Protein AF-H3A396-F1 (afdb_monomer_lite)

Foldseek 3Di:
DDDDDDDDDDDDDDDDDDDPDDDPDPPPPDPDPDPPPDDDPVPADPVRVVVVVVVVVVVVVVVVVVCVVVVHDDDDDPDCCVVVVVVPPDDPPPPDDDDDDDDDDDDDDDDDDDDDDDDDDDDPPCPVPPPVVVVCVVVVVVVVVVVVLVPDDPVVNVVVVVVVVVVVVVVVVVVVVVVVVVVVVVVVVCVVVVVVVVVVVVVVVVVVVVVVVVVVVVD

Organism: Latimeria chalumnae (NCBI:txid7897)

pLDDT: mean 73.11, std 22.2, range [30.91, 98.56]

Radius of gyration: 39.76 Å; chains: 1; bounding box: 54×118×100 Å

Structure (mmCIF, N/CA/C/O backbone):
data_AF-H3A396-F1
#
_entry.id   AF-H3A396-F1
#
loop_
_atom_site.group_PDB
_atom_site.id
_atom_site.type_symbol
_atom_site.label_atom_id
_atom_site.label_alt_id
_atom_site.label_comp_id
_atom_site.label_asym_id
_atom_site.label_entity_id
_atom_site.label_seq_id
_atom_site.pdbx_PDB_ins_code
_atom_site.Cartn_x
_atom_site.Cartn_y
_atom_site.Cartn_z
_atom_site.occupancy
_atom_site.B_iso_or_equiv
_atom_site.auth_seq_id
_atom_site.auth_comp_id
_atom_site.auth_asym_id
_atom_site.auth_atom_id
_atom_site.pdbx_PDB_model_num
ATOM 1 N N . LEU A 1 1 ? 3.524 -20.051 -73.385 1.00 44.06 1 LEU A N 1
ATOM 2 C CA . LEU A 1 1 ? 4.976 -19.912 -73.642 1.00 44.06 1 LEU A CA 1
ATOM 3 C C . LEU A 1 1 ? 5.693 -20.049 -72.307 1.00 44.06 1 LEU A C 1
ATOM 5 O O . LEU A 1 1 ? 5.839 -19.076 -71.583 1.00 44.06 1 LEU A O 1
ATOM 9 N N . GLY A 1 2 ? 5.986 -21.297 -71.936 1.00 40.22 2 GLY A N 1
ATOM 10 C CA . GLY A 1 2 ? 6.623 -21.646 -70.669 1.00 40.22 2 GLY A CA 1
ATOM 11 C C . GLY A 1 2 ? 8.110 -21.315 -70.697 1.00 40.22 2 GLY A C 1
ATOM 12 O O . GLY A 1 2 ? 8.815 -21.707 -71.629 1.00 40.22 2 GLY A O 1
ATOM 13 N N . GLN A 1 3 ? 8.573 -20.593 -69.682 1.00 48.47 3 GLN A N 1
ATOM 14 C CA . GLN A 1 3 ? 9.994 -20.415 -69.419 1.00 48.47 3 GLN A CA 1
ATOM 15 C C . GLN A 1 3 ? 10.429 -21.455 -68.392 1.00 48.47 3 GLN A C 1
ATOM 17 O O . GLN A 1 3 ? 9.779 -21.680 -67.375 1.00 48.47 3 GLN A O 1
ATOM 22 N N . ARG A 1 4 ? 11.483 -22.165 -68.781 1.00 42.12 4 ARG A N 1
ATOM 23 C CA . ARG A 1 4 ? 11.976 -23.403 -68.197 1.00 42.12 4 ARG A CA 1
ATOM 24 C C . ARG A 1 4 ? 12.857 -23.063 -67.004 1.00 42.12 4 ARG A C 1
ATOM 26 O O . ARG A 1 4 ? 13.766 -22.246 -67.126 1.00 42.12 4 ARG A O 1
ATOM 33 N N . CYS A 1 5 ? 12.605 -23.727 -65.884 1.00 40.22 5 CYS A N 1
ATOM 34 C CA . CYS A 1 5 ? 13.530 -23.801 -64.765 1.00 40.22 5 CYS A CA 1
ATOM 35 C C . CYS A 1 5 ? 14.781 -24.569 -65.214 1.00 40.22 5 CYS A C 1
ATOM 37 O O . CYS A 1 5 ? 14.678 -25.715 -65.649 1.00 40.22 5 CYS A O 1
ATOM 39 N N . LEU A 1 6 ? 15.951 -23.940 -65.123 1.00 46.16 6 LEU A N 1
ATOM 40 C CA . LEU A 1 6 ? 17.240 -24.609 -65.277 1.00 46.16 6 LEU A CA 1
ATOM 41 C C . LEU A 1 6 ? 17.675 -25.136 -63.905 1.00 46.16 6 LEU A C 1
ATOM 43 O O . LEU A 1 6 ? 17.961 -24.359 -62.997 1.00 46.16 6 LEU A O 1
ATOM 47 N N . GLN A 1 7 ? 17.691 -26.460 -63.766 1.00 44.78 7 GLN A N 1
ATOM 48 C CA . GLN A 1 7 ? 18.419 -27.168 -62.712 1.00 44.78 7 GLN A CA 1
ATOM 49 C C . GLN A 1 7 ? 19.910 -27.240 -63.065 1.00 44.78 7 GLN A C 1
ATOM 51 O O . GLN A 1 7 ? 20.251 -27.302 -64.249 1.00 44.78 7 GLN A O 1
ATOM 56 N N . PRO A 1 8 ? 20.784 -27.351 -62.054 1.00 45.00 8 PRO A N 1
ATOM 57 C CA . PRO A 1 8 ? 21.979 -28.177 -62.200 1.00 45.00 8 PRO A CA 1
ATOM 58 C C . PRO A 1 8 ? 21.978 -29.370 -61.232 1.00 45.00 8 PRO A C 1
ATOM 60 O O . PRO A 1 8 ? 21.961 -29.211 -60.014 1.00 45.00 8 PRO A O 1
ATOM 63 N N . SER A 1 9 ? 21.974 -30.541 -61.868 1.00 36.97 9 SER A N 1
ATOM 64 C CA . SER A 1 9 ? 22.600 -31.832 -61.555 1.00 36.97 9 SER A CA 1
ATOM 65 C C . SER A 1 9 ? 23.182 -32.118 -60.167 1.00 36.97 9 SER A C 1
ATOM 67 O O . SER A 1 9 ? 24.093 -31.452 -59.677 1.00 36.97 9 SER A O 1
ATOM 69 N N . GLU A 1 10 ? 22.727 -33.266 -59.674 1.00 35.53 10 GLU A N 1
ATOM 70 C CA . GLU A 1 10 ? 23.264 -34.125 -58.628 1.00 35.53 10 GLU A CA 1
ATOM 71 C C . GLU A 1 10 ? 24.724 -34.535 -58.885 1.00 35.53 10 GLU A C 1
ATOM 73 O O . GLU A 1 10 ? 25.111 -34.874 -60.003 1.00 35.53 10 GLU A O 1
ATOM 78 N N . SER A 1 11 ? 25.508 -34.614 -57.812 1.00 36.12 11 SER A N 1
ATOM 79 C CA . SER A 1 11 ? 26.607 -35.572 -57.709 1.00 36.12 11 SER A CA 1
ATOM 80 C C . SER A 1 11 ? 26.581 -36.181 -56.307 1.00 36.12 11 SER A C 1
ATOM 82 O O . SER A 1 11 ? 27.025 -35.554 -55.342 1.00 36.12 11 SER A O 1
ATOM 84 N N . LEU A 1 12 ? 26.022 -37.390 -56.213 1.00 33.94 12 LEU A N 1
ATOM 85 C CA . LEU A 1 12 ? 26.291 -38.336 -55.135 1.00 33.94 12 LEU A CA 1
ATOM 86 C C . LEU A 1 12 ? 27.781 -38.703 -55.159 1.00 33.94 12 LEU A C 1
ATOM 88 O O . LEU A 1 12 ? 28.319 -39.074 -56.201 1.00 33.94 12 LEU A O 1
ATOM 92 N N . SER A 1 13 ? 28.422 -38.652 -53.997 1.00 34.22 13 SER A N 1
ATOM 93 C CA . SER A 1 13 ? 29.631 -39.418 -53.714 1.00 34.22 13 SER A CA 1
ATOM 94 C C . SER A 1 13 ? 29.470 -39.980 -52.313 1.00 34.22 13 SER A C 1
ATOM 96 O O . SER A 1 13 ? 29.636 -39.262 -51.326 1.00 34.22 13 SER A O 1
ATOM 98 N N . ASP A 1 14 ? 29.122 -41.260 -52.257 1.00 34.34 14 ASP A N 1
ATOM 99 C CA . ASP A 1 14 ? 29.125 -42.065 -51.048 1.00 34.34 14 ASP A CA 1
ATOM 100 C C . ASP A 1 14 ? 30.560 -42.222 -50.537 1.00 34.34 14 ASP A C 1
ATOM 102 O O . ASP A 1 14 ? 31.491 -42.538 -51.280 1.00 34.34 14 ASP A O 1
ATOM 106 N N . GLY A 1 15 ? 30.732 -41.963 -49.249 1.00 32.53 15 GLY A N 1
ATOM 107 C CA . GLY A 1 15 ? 31.979 -42.124 -48.524 1.00 32.53 15 GLY A CA 1
ATOM 108 C C . GLY A 1 15 ? 31.642 -42.431 -47.079 1.00 32.53 15 GLY A C 1
ATOM 109 O O . GLY A 1 15 ? 31.638 -41.538 -46.233 1.00 32.53 15 GLY A O 1
ATOM 110 N N . GLU A 1 16 ? 31.298 -43.692 -46.824 1.00 34.16 16 GLU A N 1
ATOM 111 C CA . GLU A 1 16 ? 31.168 -44.249 -45.484 1.00 34.16 16 GLU A CA 1
ATOM 112 C C . GLU A 1 16 ? 32.500 -44.095 -44.742 1.00 34.16 16 GLU A C 1
ATOM 114 O O . GLU A 1 16 ? 33.516 -44.703 -45.077 1.00 34.16 16 GLU A O 1
ATOM 119 N N . GLY A 1 17 ? 32.490 -43.237 -43.729 1.00 30.91 17 GLY A N 1
ATOM 120 C CA . GLY A 1 17 ? 33.577 -43.051 -42.785 1.00 30.91 17 GLY A CA 1
ATOM 121 C C . GLY A 1 17 ? 32.974 -42.895 -41.401 1.00 30.91 17 GLY A C 1
ATOM 122 O O . GLY A 1 17 ? 32.534 -41.810 -41.025 1.00 30.91 17 GLY A O 1
ATOM 123 N N . SER A 1 18 ? 32.923 -44.003 -40.668 1.00 40.50 18 SER A N 1
ATOM 124 C CA . SER A 1 18 ? 32.544 -44.084 -39.261 1.00 40.50 18 SER A CA 1
ATOM 125 C C . SER A 1 18 ? 33.324 -43.057 -38.435 1.00 40.50 18 SER A C 1
ATOM 127 O O . SER A 1 18 ? 34.517 -43.223 -38.196 1.00 40.50 18 SER A O 1
ATOM 129 N N . ALA A 1 19 ? 32.653 -41.993 -37.996 1.00 40.06 19 ALA A N 1
ATOM 130 C CA . ALA A 1 19 ? 33.206 -41.024 -37.060 1.00 40.06 19 ALA A CA 1
ATOM 131 C C . ALA A 1 19 ? 32.483 -41.161 -35.721 1.00 40.06 19 ALA A C 1
ATOM 133 O O . ALA A 1 19 ? 31.351 -40.709 -35.535 1.00 40.06 19 ALA A O 1
ATOM 134 N N . GLU A 1 20 ? 33.177 -41.817 -34.798 1.00 41.31 20 GLU A N 1
ATOM 135 C CA . GLU A 1 20 ? 32.880 -41.873 -33.375 1.00 41.31 20 GLU A CA 1
ATOM 136 C C . GLU A 1 20 ? 32.566 -40.493 -32.779 1.00 41.31 20 GLU A C 1
ATOM 138 O O . GLU A 1 20 ? 32.993 -39.438 -33.251 1.00 41.31 20 GLU A O 1
ATOM 143 N N . ILE A 1 21 ? 31.804 -40.536 -31.693 1.00 51.78 21 ILE A N 1
ATOM 144 C CA . ILE A 1 21 ? 31.235 -39.436 -30.916 1.00 51.78 21 ILE A CA 1
ATOM 145 C C . ILE A 1 21 ? 32.255 -38.315 -30.658 1.00 51.78 21 ILE A C 1
ATOM 147 O O . ILE A 1 21 ? 33.121 -38.420 -29.793 1.00 51.78 21 ILE A O 1
ATOM 151 N N . HIS A 1 22 ? 32.087 -37.180 -31.338 1.00 49.06 22 HIS A N 1
ATOM 152 C CA . HIS A 1 22 ? 32.751 -35.931 -30.970 1.00 49.06 22 HIS A CA 1
ATOM 153 C C . HIS A 1 22 ? 31.746 -35.046 -30.237 1.00 49.06 22 HIS A C 1
ATOM 155 O O . HIS A 1 22 ? 30.893 -34.400 -30.847 1.00 49.06 22 HIS A O 1
ATOM 161 N N . GLY A 1 23 ? 31.843 -35.031 -28.904 1.00 48.19 23 GLY A N 1
ATOM 162 C CA . GLY A 1 23 ? 31.065 -34.150 -28.039 1.00 48.19 23 GLY A CA 1
ATOM 163 C C . GLY A 1 23 ? 31.081 -32.716 -28.567 1.00 48.19 23 GLY A C 1
ATOM 164 O O . GLY A 1 23 ? 32.145 -32.124 -28.768 1.00 48.19 23 GLY A O 1
ATOM 165 N N . GLY A 1 24 ? 29.890 -32.171 -28.825 1.00 58.41 24 GLY A N 1
ATOM 166 C CA . GLY A 1 24 ? 29.723 -30.840 -29.393 1.00 58.41 24 GLY A CA 1
ATOM 167 C C . GLY A 1 24 ? 30.524 -29.815 -28.598 1.00 58.41 24 GLY A C 1
ATOM 168 O O . GLY A 1 24 ? 30.264 -29.579 -27.415 1.00 58.41 24 GLY A O 1
ATOM 169 N N . LYS A 1 25 ? 31.521 -29.205 -29.247 1.00 67.81 25 LYS A N 1
ATOM 170 C CA . LYS A 1 25 ? 32.292 -28.100 -28.679 1.00 67.81 25 LYS A CA 1
ATOM 171 C C . LYS A 1 25 ? 31.298 -27.004 -28.315 1.00 67.81 25 LYS A C 1
ATOM 173 O O . LYS A 1 25 ? 30.790 -26.310 -29.194 1.00 67.81 25 LYS A O 1
ATOM 178 N N . LYS A 1 26 ? 31.004 -26.845 -27.020 1.00 67.56 26 LYS A N 1
ATOM 179 C CA . LYS A 1 26 ? 30.215 -25.715 -26.521 1.00 67.56 26 LYS A CA 1
ATOM 180 C C . LYS A 1 26 ? 30.886 -24.454 -27.056 1.00 67.56 26 LYS A C 1
ATOM 182 O O . LYS A 1 26 ? 32.031 -24.172 -26.698 1.00 67.56 26 LYS A O 1
ATOM 187 N N . HIS A 1 27 ? 30.211 -23.722 -27.943 1.00 74.88 27 HIS A N 1
ATOM 188 C CA . HIS A 1 27 ? 30.708 -22.442 -28.431 1.00 74.88 27 HIS A CA 1
ATOM 189 C C . HIS A 1 27 ? 30.917 -21.529 -27.222 1.00 74.88 27 HIS A C 1
ATOM 191 O O . HIS A 1 27 ? 29.972 -20.956 -26.678 1.00 74.88 27 HIS A O 1
ATOM 197 N N . ARG A 1 28 ? 32.170 -21.396 -26.774 1.00 73.44 28 ARG A N 1
ATOM 198 C CA . ARG A 1 28 ? 32.528 -20.442 -25.731 1.00 73.44 28 ARG A CA 1
ATOM 199 C C . ARG A 1 28 ? 32.341 -19.060 -26.338 1.00 73.44 28 ARG A C 1
ATOM 201 O O . ARG A 1 28 ? 33.173 -18.615 -27.131 1.00 73.44 28 ARG A O 1
ATOM 208 N N . ARG A 1 29 ? 31.215 -18.410 -26.020 1.00 73.44 29 ARG A N 1
ATOM 209 C CA . ARG A 1 29 ? 30.930 -17.036 -26.449 1.00 73.44 29 ARG A CA 1
ATOM 210 C C . ARG A 1 29 ? 32.148 -16.194 -26.084 1.00 73.44 29 ARG A C 1
ATOM 212 O O . ARG A 1 29 ? 32.499 -16.081 -24.910 1.00 73.44 29 ARG A O 1
ATOM 219 N N . ARG A 1 30 ? 32.839 -15.664 -27.096 1.00 75.38 30 ARG A N 1
ATOM 220 C CA . ARG A 1 30 ? 33.960 -14.753 -26.864 1.00 75.38 30 ARG A CA 1
ATOM 221 C C . ARG A 1 30 ? 33.425 -13.565 -26.057 1.00 75.38 30 ARG A C 1
ATOM 223 O O . ARG A 1 30 ? 32.333 -13.087 -26.378 1.00 75.38 30 ARG A O 1
ATOM 230 N N . PRO A 1 31 ? 34.145 -13.083 -25.030 1.00 66.94 31 PRO A N 1
ATOM 231 C CA . PRO A 1 31 ? 33.772 -11.845 -24.367 1.00 66.94 31 PRO A CA 1
ATOM 232 C C . PRO A 1 31 ? 33.631 -10.758 -25.436 1.00 66.94 31 PRO A C 1
ATOM 234 O O . PRO A 1 31 ? 34.577 -10.509 -26.186 1.00 66.94 31 PRO A O 1
ATOM 237 N N . SER A 1 32 ? 32.440 -10.165 -25.558 1.00 70.44 32 SER A N 1
ATOM 238 C CA . SER A 1 32 ? 32.244 -9.020 -26.449 1.00 70.44 32 SER A CA 1
ATOM 239 C C . SER A 1 32 ? 33.249 -7.946 -26.047 1.00 70.44 32 SER A C 1
ATOM 241 O O . SER A 1 32 ? 33.234 -7.494 -24.900 1.00 70.44 32 SER A O 1
ATOM 243 N N . LYS A 1 33 ? 34.127 -7.557 -26.979 1.00 69.56 33 LYS A N 1
ATOM 244 C CA . LYS A 1 33 ? 35.136 -6.513 -26.747 1.00 69.56 33 LYS A CA 1
ATOM 245 C C . LYS A 1 33 ? 34.495 -5.142 -26.484 1.00 69.56 33 LYS A C 1
ATOM 247 O O . LYS A 1 33 ? 35.121 -4.301 -25.860 1.00 69.56 33 LYS A O 1
ATOM 252 N N . ASN A 1 34 ? 33.223 -4.965 -26.855 1.00 63.81 34 ASN A N 1
ATOM 253 C CA . ASN A 1 34 ? 32.447 -3.750 -26.623 1.00 63.81 34 ASN A CA 1
ATOM 254 C C . ASN A 1 34 ? 31.265 -4.037 -25.693 1.00 63.81 34 ASN A C 1
ATOM 256 O O . ASN A 1 34 ? 30.108 -4.124 -26.115 1.00 63.81 34 ASN A O 1
ATOM 260 N N . LYS A 1 35 ? 31.547 -4.182 -24.395 1.00 68.19 35 LYS A N 1
ATOM 261 C CA . LYS A 1 35 ? 30.506 -4.066 -23.370 1.00 68.19 35 LYS A CA 1
ATOM 262 C C . LYS A 1 35 ? 30.201 -2.583 -23.203 1.00 68.19 35 LYS A C 1
ATOM 264 O O . LYS A 1 35 ? 30.936 -1.865 -22.532 1.00 68.19 35 LYS A O 1
ATOM 269 N N . ARG A 1 36 ? 29.133 -2.112 -23.850 1.00 72.19 36 ARG A N 1
ATOM 270 C CA . ARG A 1 36 ? 28.627 -0.755 -23.624 1.00 72.19 36 ARG A CA 1
ATOM 271 C C . ARG A 1 36 ? 28.290 -0.650 -22.136 1.00 72.19 36 ARG A C 1
ATOM 273 O O . ARG A 1 36 ? 27.423 -1.390 -21.673 1.00 72.19 36 ARG A O 1
ATOM 280 N N . ARG A 1 37 ? 29.013 0.193 -21.390 1.00 75.00 37 ARG A N 1
ATOM 281 C CA . ARG A 1 37 ? 28.753 0.403 -19.960 1.00 75.00 37 ARG A CA 1
ATOM 282 C C . ARG A 1 37 ? 27.298 0.833 -19.825 1.00 75.00 37 ARG A C 1
ATOM 284 O O . ARG A 1 37 ? 26.849 1.749 -20.518 1.00 75.00 37 ARG A O 1
ATOM 291 N N . TRP A 1 38 ? 26.538 0.091 -19.033 1.00 82.12 38 TRP A N 1
ATOM 292 C CA . TRP A 1 38 ? 25.169 0.468 -18.739 1.00 82.12 38 TRP A CA 1
ATOM 293 C C . TRP A 1 38 ? 25.241 1.704 -17.842 1.00 82.12 38 TRP A C 1
ATOM 295 O O . TRP A 1 38 ? 25.697 1.603 -16.710 1.00 82.12 38 TRP A O 1
ATOM 305 N N . ARG A 1 39 ? 24.898 2.869 -18.401 1.00 87.06 39 ARG A N 1
ATOM 306 C CA . ARG A 1 39 ? 24.723 4.104 -17.635 1.00 87.06 39 ARG A CA 1
ATOM 307 C C . ARG A 1 39 ? 23.344 4.052 -16.969 1.00 87.06 39 ARG A C 1
ATOM 309 O O . ARG A 1 39 ? 22.372 3.816 -17.699 1.00 87.06 39 ARG A O 1
ATOM 316 N N . PRO A 1 40 ? 23.251 4.206 -15.640 1.00 90.62 40 PRO A N 1
ATOM 317 C CA . PRO A 1 40 ? 21.975 4.264 -14.936 1.00 90.62 40 PRO A CA 1
ATOM 318 C C . PRO A 1 40 ? 21.096 5.406 -15.461 1.00 90.62 40 PRO A C 1
ATOM 320 O O . PRO A 1 40 ? 21.605 6.451 -15.857 1.00 90.62 40 PRO A O 1
ATOM 323 N N . TYR A 1 41 ? 19.770 5.238 -15.424 1.00 85.12 41 TYR A N 1
ATOM 324 C CA . TYR A 1 41 ? 18.834 6.270 -15.891 1.00 85.12 41 TYR A CA 1
ATOM 325 C C . TYR A 1 41 ? 18.991 7.596 -15.124 1.00 85.12 41 TYR A C 1
ATOM 327 O O . TYR A 1 41 ? 18.805 8.647 -15.717 1.00 85.12 41 TYR A O 1
ATOM 335 N N . LYS A 1 42 ? 19.370 7.589 -13.840 1.00 87.56 42 LYS A N 1
ATOM 336 C CA . LYS A 1 42 ? 19.499 8.817 -13.029 1.00 87.56 42 LYS A CA 1
ATOM 337 C C . LYS A 1 42 ? 20.556 9.799 -13.558 1.00 87.56 42 LYS A C 1
ATOM 339 O O . LYS A 1 42 ? 20.357 10.998 -13.454 1.00 87.56 42 LYS A O 1
ATOM 344 N N . GLU A 1 43 ? 21.626 9.289 -14.163 1.00 90.06 43 GLU A N 1
ATOM 345 C CA . GLU A 1 43 ? 22.745 10.085 -14.700 1.00 90.06 43 GLU A CA 1
ATOM 346 C C . GLU A 1 43 ? 22.509 10.569 -16.138 1.00 90.06 43 GLU A C 1
ATOM 348 O O . GLU A 1 43 ? 23.339 11.278 -16.700 1.00 90.06 43 GLU A O 1
ATOM 353 N N . LEU A 1 44 ? 21.420 10.122 -16.765 1.00 88.25 44 LEU A N 1
ATOM 354 C CA . LEU A 1 44 ? 21.129 10.366 -18.169 1.00 88.25 44 LEU A CA 1
ATOM 355 C C . LEU A 1 44 ? 20.226 11.600 -18.302 1.00 88.25 44 LEU A C 1
ATOM 357 O O . LEU A 1 44 ? 19.247 11.734 -17.553 1.00 88.25 44 LEU A O 1
ATOM 361 N N . THR A 1 45 ? 20.514 12.480 -19.262 1.00 92.06 45 THR A N 1
ATOM 362 C CA . THR A 1 45 ? 19.637 13.633 -19.516 1.00 92.06 45 THR A CA 1
ATOM 363 C C . THR A 1 45 ? 18.281 13.161 -20.041 1.00 92.06 45 THR A C 1
ATOM 365 O O . THR A 1 45 ? 18.130 12.033 -20.520 1.00 92.06 45 THR A O 1
ATOM 368 N N . TRP A 1 46 ? 17.253 14.003 -19.936 1.00 89.81 46 TRP A N 1
ATOM 369 C CA . TRP A 1 46 ? 15.914 13.647 -20.412 1.00 89.81 46 TRP A CA 1
ATOM 370 C C . TRP A 1 46 ? 15.900 13.306 -21.912 1.00 89.81 46 TRP A C 1
ATOM 372 O O . TRP A 1 46 ? 15.311 12.302 -22.315 1.00 89.81 46 TRP A O 1
ATOM 382 N N . GLU A 1 47 ? 16.634 14.069 -22.723 1.00 91.88 47 GLU A N 1
ATOM 383 C CA . GLU A 1 47 ? 16.789 13.811 -24.159 1.00 91.88 47 GLU A CA 1
ATOM 384 C C . GLU A 1 47 ? 17.450 12.455 -24.434 1.00 91.88 47 GLU A C 1
ATOM 386 O O . GLU A 1 47 ? 16.985 11.678 -25.271 1.00 91.88 47 GLU A O 1
ATOM 391 N N . GLU A 1 48 ? 18.502 12.117 -23.687 1.00 91.81 48 GLU A N 1
ATOM 392 C CA . GLU A 1 48 ? 19.184 10.834 -23.822 1.00 91.81 48 GLU A CA 1
ATOM 393 C C . GLU A 1 48 ? 18.308 9.652 -23.367 1.00 91.81 48 GLU A C 1
ATOM 395 O O . GLU A 1 48 ? 18.367 8.577 -23.978 1.00 91.81 48 GLU A O 1
ATOM 400 N N . LYS A 1 49 ? 17.477 9.830 -22.325 1.00 90.88 49 LYS A N 1
ATOM 401 C CA . LYS A 1 49 ? 16.484 8.829 -21.880 1.00 90.88 49 LYS A CA 1
ATOM 402 C C . LYS A 1 49 ? 15.474 8.566 -22.983 1.00 90.88 49 LYS A C 1
ATOM 404 O O . LYS A 1 49 ? 15.318 7.422 -23.410 1.00 90.88 49 LYS A O 1
ATOM 409 N N . LYS A 1 50 ? 14.873 9.634 -23.506 1.00 90.25 50 LYS A N 1
ATOM 410 C CA . LYS A 1 50 ? 13.892 9.565 -24.586 1.00 90.25 50 LYS A CA 1
ATOM 411 C C . LYS A 1 50 ? 14.471 8.876 -25.822 1.00 90.25 50 LYS A C 1
ATOM 413 O O . LYS A 1 50 ? 13.901 7.901 -26.308 1.00 90.25 50 LYS A O 1
ATOM 418 N N . ALA A 1 51 ? 15.662 9.281 -26.262 1.00 91.50 51 ALA A N 1
ATOM 419 C CA . ALA A 1 51 ? 16.337 8.666 -27.404 1.00 91.50 51 ALA A CA 1
ATOM 420 C C . ALA A 1 51 ? 16.672 7.179 -27.170 1.00 91.50 51 ALA A C 1
ATOM 422 O O . ALA A 1 51 ? 16.641 6.357 -28.096 1.00 91.50 51 ALA A O 1
ATOM 423 N N . ARG A 1 52 ? 17.013 6.799 -25.931 1.00 90.50 52 ARG A N 1
ATOM 424 C CA . ARG A 1 52 ? 17.281 5.405 -25.564 1.00 90.50 52 ARG A CA 1
ATOM 425 C C . ARG A 1 52 ? 16.019 4.551 -25.647 1.00 90.50 52 ARG A C 1
ATOM 427 O O . ARG A 1 52 ? 16.094 3.448 -26.198 1.00 90.50 52 ARG A O 1
ATOM 434 N N . ASP A 1 53 ? 14.905 5.059 -25.140 1.00 89.12 53 ASP A N 1
ATOM 435 C CA . ASP A 1 53 ? 13.625 4.358 -25.134 1.00 89.12 53 ASP A CA 1
ATOM 436 C C . ASP A 1 53 ? 13.046 4.261 -26.551 1.00 89.12 53 ASP A C 1
ATOM 438 O O . ASP A 1 53 ? 12.644 3.177 -26.970 1.00 89.12 53 ASP A O 1
ATOM 442 N N . GLU A 1 54 ? 13.127 5.321 -27.359 1.00 92.62 54 GLU A N 1
ATOM 443 C CA . GLU A 1 54 ? 12.768 5.286 -28.785 1.00 92.62 54 GLU A CA 1
ATOM 444 C C . GLU A 1 54 ? 13.596 4.253 -29.557 1.00 92.62 54 GLU A C 1
ATOM 446 O O . GLU A 1 54 ? 13.063 3.421 -30.296 1.00 92.62 54 GLU A O 1
ATOM 451 N N . ARG A 1 55 ? 14.915 4.216 -29.331 1.00 92.06 55 ARG A N 1
ATOM 452 C CA . ARG A 1 55 ? 15.786 3.207 -29.945 1.00 92.06 55 ARG A CA 1
ATOM 453 C C . ARG A 1 55 ? 15.427 1.786 -29.495 1.00 92.06 55 ARG A C 1
ATOM 455 O O . ARG A 1 55 ? 15.588 0.853 -30.286 1.00 92.06 55 ARG A O 1
ATOM 462 N N . ALA A 1 56 ? 14.986 1.593 -28.253 1.00 89.44 56 ALA A N 1
ATOM 463 C CA . ALA A 1 56 ? 14.521 0.297 -27.762 1.00 89.44 56 ALA A CA 1
ATOM 464 C C . ALA A 1 56 ? 13.181 -0.101 -28.402 1.00 89.44 56 ALA A C 1
ATOM 466 O O . ALA A 1 56 ? 13.073 -1.222 -28.902 1.00 89.44 56 ALA A O 1
ATOM 467 N N . LYS A 1 57 ? 12.223 0.832 -28.492 1.00 88.00 57 LYS A N 1
ATOM 468 C CA . LYS A 1 57 ? 10.936 0.657 -29.185 1.00 88.00 57 LYS A CA 1
ATOM 469 C C . LYS A 1 57 ? 11.137 0.256 -30.649 1.00 88.00 57 LYS A C 1
ATOM 471 O O . LYS A 1 57 ? 10.587 -0.749 -31.094 1.00 88.00 57 LYS A O 1
ATOM 476 N N . LEU A 1 58 ? 12.014 0.951 -31.378 1.00 92.25 58 LEU A N 1
ATOM 477 C CA . LEU A 1 58 ? 12.348 0.620 -32.771 1.00 92.25 58 LEU A CA 1
ATOM 478 C C . LEU A 1 58 ? 12.964 -0.778 -32.915 1.00 92.25 58 LEU A C 1
ATOM 480 O O . LEU A 1 58 ? 12.650 -1.509 -33.856 1.00 92.25 58 LEU A O 1
ATOM 484 N N . ARG A 1 59 ? 13.842 -1.174 -31.983 1.00 91.69 59 ARG A N 1
ATOM 485 C CA . ARG A 1 59 ? 14.426 -2.525 -31.973 1.00 91.69 59 ARG A CA 1
ATOM 486 C C . ARG A 1 59 ? 13.369 -3.594 -31.713 1.00 91.69 59 ARG A C 1
ATOM 488 O O . ARG A 1 59 ? 13.366 -4.598 -32.419 1.00 91.69 59 ARG A O 1
ATOM 495 N N . ALA A 1 60 ? 12.485 -3.377 -30.742 1.00 88.25 60 ALA A N 1
ATOM 496 C CA . ALA A 1 60 ? 11.393 -4.295 -30.433 1.00 88.25 60 ALA A CA 1
ATOM 497 C C . ALA A 1 60 ? 10.437 -4.452 -31.626 1.00 88.25 60 ALA A C 1
ATOM 499 O O . ALA A 1 60 ? 10.124 -5.579 -32.006 1.00 88.25 60 ALA A O 1
ATOM 500 N N . SER A 1 61 ? 10.066 -3.341 -32.272 1.00 87.56 61 SER A N 1
ATOM 501 C CA . SER A 1 61 ? 9.232 -3.335 -33.480 1.00 87.56 61 SER A CA 1
ATOM 502 C C . SER A 1 61 ? 9.873 -4.132 -34.622 1.00 87.56 61 SER A C 1
ATOM 504 O O . SER A 1 61 ? 9.237 -5.014 -35.198 1.00 87.56 61 SER A O 1
ATOM 506 N N . ARG A 1 62 ? 11.175 -3.927 -34.880 1.00 92.44 62 ARG A N 1
ATOM 507 C CA . ARG A 1 62 ? 11.919 -4.692 -35.894 1.00 92.44 62 ARG A CA 1
ATOM 508 C C . ARG A 1 62 ? 11.922 -6.195 -35.610 1.00 92.44 62 ARG A C 1
ATOM 510 O O . ARG A 1 62 ? 11.679 -6.980 -36.519 1.00 92.44 62 ARG A O 1
ATOM 517 N N . ILE A 1 63 ? 12.192 -6.592 -34.365 1.00 89.69 63 ILE A N 1
ATOM 518 C CA . ILE A 1 63 ? 12.219 -8.008 -33.968 1.00 89.69 63 ILE A CA 1
ATOM 519 C C . ILE A 1 63 ? 10.826 -8.632 -34.114 1.00 89.69 63 ILE A C 1
ATOM 521 O O . ILE A 1 63 ? 10.714 -9.733 -34.647 1.00 89.69 63 ILE A O 1
ATOM 525 N N . ARG A 1 64 ? 9.758 -7.930 -33.707 1.00 87.00 64 ARG A N 1
ATOM 526 C CA . ARG A 1 64 ? 8.377 -8.396 -33.922 1.00 87.00 64 ARG A CA 1
ATOM 527 C C . ARG A 1 64 ? 8.081 -8.575 -35.408 1.00 87.00 64 ARG A C 1
ATOM 529 O O . ARG A 1 64 ? 7.528 -9.607 -35.768 1.00 87.00 64 ARG A O 1
ATOM 536 N N . ALA A 1 65 ? 8.447 -7.613 -36.254 1.00 90.25 65 ALA A N 1
ATOM 537 C CA . ALA A 1 65 ? 8.215 -7.705 -37.694 1.00 90.25 65 ALA A CA 1
ATOM 538 C C . ALA A 1 65 ? 8.942 -8.911 -38.316 1.00 90.25 65 ALA A C 1
ATOM 540 O O . ALA A 1 65 ? 8.358 -9.635 -39.115 1.00 90.25 65 ALA A O 1
ATOM 541 N N . GLU A 1 66 ? 10.185 -9.177 -37.903 1.00 92.44 66 GLU A N 1
ATOM 542 C CA . GLU A 1 66 ? 10.947 -10.347 -38.356 1.00 92.44 66 GLU A CA 1
ATOM 543 C C . GLU A 1 66 ? 10.317 -11.668 -37.889 1.00 92.44 66 GLU A C 1
ATOM 545 O O . GLU A 1 66 ? 10.210 -12.616 -38.666 1.00 92.44 66 GLU A O 1
ATOM 550 N N . LEU A 1 67 ? 9.879 -11.740 -36.629 1.00 89.12 67 LEU A N 1
ATOM 551 C CA . LEU A 1 67 ? 9.215 -12.923 -36.077 1.00 89.12 67 LEU A CA 1
ATOM 552 C C . LEU A 1 67 ? 7.863 -13.181 -36.753 1.00 89.12 67 LEU A C 1
ATOM 554 O O . LEU A 1 67 ? 7.573 -14.326 -37.091 1.00 89.12 67 LEU A O 1
ATOM 558 N N . ALA A 1 68 ? 7.090 -12.126 -37.024 1.00 88.56 68 ALA A N 1
ATOM 559 C CA . ALA A 1 68 ? 5.842 -12.208 -37.776 1.00 88.56 68 ALA A CA 1
ATOM 560 C C . ALA A 1 68 ? 6.079 -12.673 -39.222 1.00 88.56 68 ALA A C 1
ATOM 562 O O . ALA A 1 68 ? 5.371 -13.555 -39.699 1.00 88.56 68 ALA A O 1
ATOM 563 N N . ALA A 1 69 ? 7.114 -12.159 -39.896 1.00 92.12 69 ALA A N 1
ATOM 564 C CA . ALA A 1 69 ? 7.494 -12.605 -41.239 1.00 92.12 69 ALA A CA 1
ATOM 565 C C . ALA A 1 69 ? 7.926 -14.082 -41.272 1.00 92.12 69 ALA A C 1
ATOM 567 O O . ALA A 1 69 ? 7.684 -14.779 -42.252 1.00 92.12 69 ALA A O 1
ATOM 568 N N . LYS A 1 70 ? 8.533 -14.574 -40.186 1.00 94.00 70 LYS A N 1
ATOM 569 C CA . LYS A 1 70 ? 8.869 -15.993 -39.992 1.00 94.00 70 LYS A CA 1
ATOM 570 C C . LYS A 1 70 ? 7.672 -16.849 -39.549 1.00 94.00 70 LYS A C 1
ATOM 572 O O . LYS A 1 70 ? 7.836 -18.053 -39.380 1.00 94.00 70 LYS A O 1
ATOM 577 N N . GLY A 1 71 ? 6.495 -16.252 -39.344 1.00 90.50 71 GLY A N 1
ATOM 578 C CA . GLY A 1 71 ? 5.281 -16.945 -38.907 1.00 90.50 71 GLY A CA 1
ATOM 579 C C . GLY A 1 71 ? 5.315 -17.422 -37.453 1.00 90.50 71 GLY A C 1
ATOM 580 O O . GLY A 1 71 ? 4.511 -18.272 -37.077 1.00 90.50 71 GLY A O 1
ATOM 581 N N . LEU A 1 72 ? 6.236 -16.911 -36.626 1.00 87.75 72 LEU A N 1
ATOM 582 C CA . LEU A 1 72 ? 6.270 -17.257 -35.207 1.00 87.75 72 LEU A CA 1
ATOM 583 C C . LEU A 1 72 ? 5.152 -16.500 -34.472 1.00 87.75 72 LEU A C 1
ATOM 585 O O . LEU A 1 72 ? 5.059 -15.276 -34.613 1.00 87.75 72 LEU A O 1
ATOM 589 N N . PRO A 1 73 ? 4.327 -17.187 -33.658 1.00 80.75 73 PRO A N 1
ATOM 590 C CA . PRO A 1 73 ? 3.290 -16.527 -32.881 1.00 80.75 73 PRO A CA 1
ATOM 591 C C . PRO A 1 73 ? 3.945 -15.575 -31.881 1.00 80.75 73 PRO A C 1
ATOM 593 O O . PRO A 1 73 ? 4.779 -15.981 -31.067 1.00 80.75 73 PRO A O 1
ATOM 596 N N . LEU A 1 74 ? 3.577 -14.296 -31.946 1.00 81.69 74 LEU A N 1
ATOM 597 C CA . LEU A 1 74 ? 4.029 -13.311 -30.976 1.00 81.69 74 LEU A CA 1
ATOM 598 C C . LEU A 1 74 ? 2.976 -13.133 -29.891 1.00 81.69 74 LEU A C 1
ATOM 600 O O . LEU A 1 74 ? 1.801 -12.936 -30.195 1.00 81.69 74 LEU A O 1
ATOM 604 N N . ALA A 1 75 ? 3.410 -13.145 -28.632 1.00 77.12 75 ALA A N 1
ATOM 605 C CA . ALA A 1 75 ? 2.526 -12.813 -27.528 1.00 77.12 75 ALA A CA 1
ATOM 606 C C . ALA A 1 75 ? 1.930 -11.397 -27.717 1.00 77.12 75 ALA A C 1
ATOM 608 O O . ALA A 1 75 ? 2.611 -10.504 -28.254 1.00 77.12 75 ALA A O 1
ATOM 609 N N . PRO A 1 76 ? 0.676 -11.176 -27.283 1.00 79.62 76 PRO A N 1
ATOM 610 C CA . PRO A 1 76 ? 0.110 -9.840 -27.159 1.00 79.62 76 PRO A CA 1
ATOM 611 C C . PRO A 1 76 ? 1.020 -8.967 -26.294 1.00 79.62 76 PRO A C 1
ATOM 613 O O . PRO A 1 76 ? 1.617 -9.449 -25.328 1.00 79.62 76 PRO A O 1
ATOM 616 N N . TYR A 1 77 ? 1.151 -7.687 -26.641 1.00 74.06 77 TYR A N 1
ATOM 617 C CA . TYR A 1 77 ? 1.920 -6.787 -25.797 1.00 74.06 77 TYR A CA 1
ATOM 618 C C . TYR A 1 77 ? 1.097 -6.434 -24.563 1.00 74.06 77 TYR A C 1
ATOM 620 O O . TYR A 1 77 ? 0.015 -5.874 -24.683 1.00 74.06 77 TYR A O 1
ATOM 628 N N . ASN A 1 78 ? 1.633 -6.739 -23.384 1.00 75.44 78 ASN A N 1
ATOM 629 C CA . ASN A 1 78 ? 1.242 -6.039 -22.171 1.00 75.44 78 ASN A CA 1
ATOM 630 C C . ASN A 1 78 ? 2.005 -4.707 -22.166 1.00 75.44 78 ASN A C 1
ATOM 632 O O . ASN A 1 78 ? 3.123 -4.630 -21.650 1.00 75.44 78 ASN A O 1
ATOM 636 N N . THR A 1 79 ? 1.466 -3.708 -22.868 1.00 75.69 79 THR A N 1
ATOM 637 C CA . THR A 1 79 ? 1.916 -2.323 -22.743 1.00 75.69 79 THR A CA 1
ATOM 638 C C . THR A 1 79 ? 1.183 -1.687 -21.566 1.00 75.69 79 THR A C 1
ATOM 640 O O . THR A 1 79 ? -0.004 -1.907 -21.353 1.00 75.69 79 THR A O 1
ATOM 643 N N . ASN A 1 80 ? 1.881 -0.857 -20.801 1.00 76.06 80 ASN A N 1
ATOM 644 C CA . ASN A 1 80 ? 1.270 0.028 -19.814 1.00 76.06 80 ASN A CA 1
ATOM 645 C C . ASN A 1 80 ? 0.714 1.305 -20.475 1.00 76.06 80 ASN A C 1
ATOM 647 O O . ASN A 1 80 ? 0.652 2.344 -19.827 1.00 76.06 80 ASN A O 1
ATOM 651 N N . GLU A 1 81 ? 0.360 1.251 -21.765 1.00 77.00 81 GLU A N 1
ATOM 652 C CA . GLU A 1 81 ? -0.109 2.414 -22.534 1.00 77.00 81 GLU A CA 1
ATOM 653 C C . GLU A 1 81 ? -1.363 3.022 -21.902 1.00 77.00 81 GLU A C 1
ATOM 655 O O . GLU A 1 81 ? -1.404 4.232 -21.726 1.00 77.00 81 GLU A O 1
ATOM 660 N N . PHE A 1 82 ? -2.297 2.188 -21.430 1.00 72.06 82 PHE A N 1
ATOM 661 C CA . PHE A 1 82 ? -3.493 2.651 -20.719 1.00 72.06 82 PHE A CA 1
ATOM 662 C C . PHE A 1 82 ? -3.173 3.400 -19.415 1.00 72.06 82 PHE A C 1
ATOM 664 O O . PHE A 1 82 ? -3.864 4.351 -19.081 1.00 72.06 82 PHE A O 1
ATOM 671 N N . LEU A 1 83 ? -2.117 2.995 -18.696 1.00 75.50 83 LEU A N 1
ATOM 672 C CA . LEU A 1 83 ? -1.693 3.673 -17.467 1.00 75.50 83 LEU A CA 1
ATOM 673 C C . LEU A 1 83 ? -1.064 5.028 -17.790 1.00 75.50 83 LEU A C 1
ATOM 675 O O . LEU A 1 83 ? -1.332 6.004 -17.113 1.00 75.50 83 LEU A O 1
ATOM 679 N N . MET A 1 84 ? -0.222 5.099 -18.822 1.00 73.56 84 MET A N 1
ATOM 680 C CA . MET A 1 84 ? 0.477 6.338 -19.175 1.00 73.56 84 MET A CA 1
ATOM 681 C C . MET A 1 84 ? -0.456 7.381 -19.808 1.00 73.56 84 MET A C 1
ATOM 683 O O . MET A 1 84 ? -0.289 8.565 -19.546 1.00 73.56 84 MET A O 1
ATOM 687 N N . GLU A 1 85 ? -1.427 6.953 -20.621 1.00 77.06 85 GLU A N 1
ATOM 688 C CA . GLU A 1 85 ? -2.353 7.842 -21.342 1.00 77.06 85 GLU A CA 1
ATOM 689 C C . GLU A 1 85 ? -3.350 8.554 -20.406 1.00 77.06 85 GLU A C 1
ATOM 691 O O . GLU A 1 85 ? -3.783 9.668 -20.694 1.00 77.06 85 GLU A O 1
ATOM 696 N N . GLU A 1 86 ? -3.666 7.966 -19.247 1.00 73.25 86 GLU A N 1
ATOM 697 C CA . GLU A 1 86 ? -4.521 8.590 -18.225 1.00 73.25 86 GLU A CA 1
ATOM 698 C C . GLU A 1 86 ? -3.798 9.714 -17.452 1.00 73.25 86 GLU A C 1
ATOM 700 O O . GLU A 1 86 ? -4.435 10.668 -17.007 1.00 73.25 86 GLU A O 1
ATOM 705 N N . HIS A 1 87 ? -2.465 9.658 -17.351 1.00 64.38 87 HIS A N 1
ATOM 706 C CA . HIS A 1 87 ? -1.657 10.612 -16.578 1.00 64.38 87 HIS A CA 1
ATOM 707 C C . HIS A 1 87 ? -1.244 11.888 -17.339 1.00 64.38 87 HIS A C 1
ATOM 709 O O . HIS A 1 87 ? -0.760 12.825 -16.710 1.00 64.38 87 HIS A O 1
ATOM 715 N N . ASP A 1 88 ? -1.455 11.972 -18.658 1.00 60.59 88 ASP A N 1
ATOM 716 C CA . ASP A 1 88 ? -1.201 13.197 -19.446 1.00 60.59 88 ASP A CA 1
ATOM 717 C C . ASP A 1 88 ? -2.351 14.227 -19.341 1.00 60.59 88 ASP A C 1
ATOM 719 O O . ASP A 1 88 ? -2.286 15.325 -19.909 1.00 60.59 88 ASP A O 1
ATOM 723 N N . GLN A 1 89 ? -3.419 13.906 -18.601 1.00 64.75 89 GLN A N 1
ATOM 724 C CA . GLN A 1 89 ? -4.452 14.872 -18.242 1.00 64.75 89 GLN A CA 1
ATOM 725 C C . GLN A 1 89 ? -3.850 15.875 -17.254 1.00 64.75 89 GLN A C 1
ATOM 727 O O . GLN A 1 89 ? -3.681 15.560 -16.081 1.00 64.75 89 GLN A O 1
ATOM 732 N N . LYS A 1 90 ? -3.489 17.067 -17.760 1.00 59.56 90 LYS A N 1
ATOM 733 C CA . LYS A 1 90 ? -3.065 18.247 -16.984 1.00 59.56 90 LYS A CA 1
ATOM 734 C C . LYS A 1 90 ? -3.680 18.234 -15.585 1.00 59.56 90 LYS A C 1
ATOM 736 O O . LYS A 1 90 ? -4.902 18.337 -15.461 1.00 59.56 90 LYS A O 1
ATOM 741 N N . GLU A 1 91 ? -2.833 18.170 -14.562 1.00 60.28 91 GLU A N 1
ATOM 742 C CA . GLU A 1 91 ? -3.244 18.486 -13.198 1.00 60.28 91 GLU A CA 1
ATOM 743 C C . GLU A 1 91 ? -4.011 19.825 -13.220 1.00 60.28 91 GLU A C 1
ATOM 745 O O . GLU A 1 91 ? -3.567 20.767 -13.893 1.00 60.28 91 GLU A O 1
ATOM 750 N N . PRO A 1 92 ? -5.189 19.928 -12.578 1.00 63.44 92 PRO A N 1
ATOM 751 C CA . PRO A 1 92 ? -5.889 21.199 -12.487 1.00 63.44 92 PRO A CA 1
ATOM 752 C C . PRO A 1 92 ? -4.980 22.214 -11.784 1.00 63.44 92 PRO A C 1
ATOM 754 O O . PRO A 1 92 ? -4.442 21.938 -10.715 1.00 63.44 92 PRO A O 1
ATOM 757 N N . ASP A 1 93 ? -4.800 23.381 -12.402 1.00 61.22 93 ASP A N 1
ATOM 758 C CA . ASP A 1 93 ? -3.946 24.457 -11.900 1.00 61.22 93 ASP A CA 1
ATOM 759 C C . ASP A 1 93 ? -4.531 24.983 -10.573 1.00 61.22 93 ASP A C 1
ATOM 761 O O . ASP A 1 93 ? -5.475 25.774 -10.556 1.00 61.22 93 ASP A O 1
ATOM 765 N N . LEU A 1 94 ? -4.012 24.508 -9.435 1.00 60.34 94 LEU A N 1
ATOM 766 C CA . LEU A 1 94 ? -4.463 24.860 -8.075 1.00 60.34 94 LEU A CA 1
ATOM 767 C C . LEU A 1 94 ? -4.060 26.292 -7.655 1.00 60.34 94 LEU A C 1
ATOM 769 O O . LEU A 1 94 ? -3.899 26.583 -6.473 1.00 60.34 94 LEU A O 1
ATOM 773 N N . LYS A 1 95 ? -3.903 27.216 -8.609 1.00 54.78 95 LYS A N 1
ATOM 774 C CA . LYS A 1 95 ? -3.547 28.626 -8.368 1.00 54.78 95 LYS A CA 1
ATOM 775 C C . LYS A 1 95 ? -4.705 29.603 -8.569 1.00 54.78 95 LYS A C 1
ATOM 777 O O . LYS A 1 95 ? -4.485 30.777 -8.852 1.00 54.78 95 LYS A O 1
ATOM 782 N N . ALA A 1 96 ? -5.945 29.157 -8.407 1.00 53.59 96 ALA A N 1
ATOM 783 C CA . ALA A 1 96 ? -7.095 30.052 -8.480 1.00 53.59 96 ALA A CA 1
ATOM 784 C C . ALA A 1 96 ? -8.163 29.676 -7.450 1.00 53.59 96 ALA A C 1
ATOM 786 O O . ALA A 1 96 ? -9.218 29.157 -7.804 1.00 53.59 96 ALA A O 1
ATOM 787 N N . GLY A 1 97 ? -7.922 29.965 -6.167 1.00 52.88 97 GLY A N 1
ATOM 788 C CA . GLY A 1 97 ? -9.045 29.994 -5.238 1.00 52.88 97 GLY A CA 1
ATOM 789 C C . GLY A 1 97 ? -8.752 30.081 -3.745 1.00 52.88 97 GLY A C 1
ATOM 790 O O . GLY A 1 97 ? -8.557 29.059 -3.109 1.00 52.88 97 GLY A O 1
ATOM 791 N N . LEU A 1 98 ? -8.939 31.293 -3.209 1.00 50.16 98 LEU A N 1
ATOM 792 C CA . LEU A 1 98 ? -9.529 31.595 -1.894 1.00 50.16 98 LEU A CA 1
ATOM 793 C C . LEU A 1 98 ? -8.675 31.343 -0.640 1.00 50.16 98 LEU A C 1
ATOM 795 O O . LEU A 1 98 ? -8.682 30.240 -0.128 1.00 50.16 98 LEU A O 1
ATOM 799 N N . PHE A 1 99 ? -8.159 32.426 -0.038 1.00 41.03 99 PHE A N 1
ATOM 800 C CA . PHE A 1 99 ? -8.596 32.895 1.294 1.00 41.03 99 PHE A CA 1
ATOM 801 C C . PHE A 1 99 ? -8.371 34.421 1.415 1.00 41.03 99 PHE A C 1
ATOM 803 O O . PHE A 1 99 ? -7.266 34.893 1.144 1.00 41.03 99 PHE A O 1
ATOM 810 N N . PRO A 1 100 ? -9.374 35.233 1.811 1.00 44.44 100 PRO A N 1
ATOM 811 C CA . PRO A 1 100 ? -9.153 36.643 2.120 1.00 44.44 100 PRO A CA 1
ATOM 812 C C . PRO A 1 100 ? -8.450 36.766 3.479 1.00 44.44 100 PRO A C 1
ATOM 814 O O . PRO A 1 100 ? -9.010 36.393 4.512 1.00 44.44 100 PRO A O 1
ATOM 817 N N . LYS A 1 101 ? -7.227 37.311 3.482 1.00 42.22 101 LYS A N 1
ATOM 818 C CA . LYS A 1 101 ? -6.488 37.668 4.701 1.00 42.22 101 LYS A CA 1
ATOM 819 C C . LYS A 1 101 ? -7.303 38.697 5.500 1.00 42.22 101 LYS A C 1
ATOM 821 O O . LYS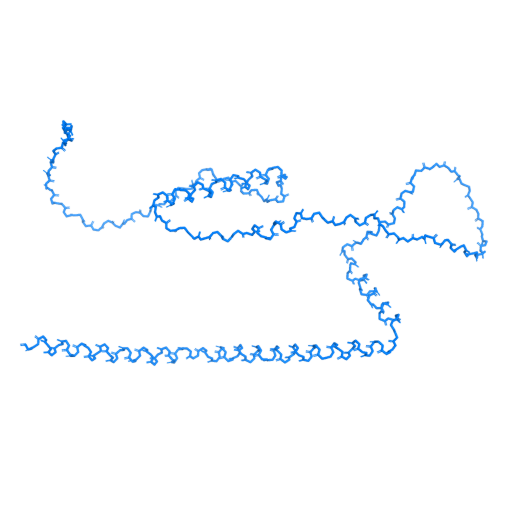 A 1 101 ? -7.445 39.842 5.081 1.00 42.22 101 LYS A O 1
ATOM 826 N N . LYS A 1 102 ? -7.852 38.296 6.651 1.00 38.59 102 LYS A N 1
ATOM 827 C CA . LYS A 1 102 ? -8.312 39.229 7.689 1.00 38.59 102 LYS A CA 1
ATOM 828 C C . LYS A 1 102 ? -7.128 39.520 8.602 1.00 38.59 102 LYS A C 1
ATOM 830 O O . LYS A 1 102 ? -6.740 38.672 9.397 1.00 38.59 102 LYS A O 1
ATOM 835 N N . SER A 1 103 ? -6.574 40.719 8.476 1.00 42.81 103 SER A N 1
ATOM 836 C CA . SER A 1 103 ? -5.672 41.308 9.456 1.00 42.81 103 SER A CA 1
ATOM 837 C C . SER A 1 103 ? -6.415 41.482 10.785 1.00 42.81 103 SER A C 1
ATOM 839 O O . SER A 1 103 ? -7.328 42.296 10.910 1.00 42.81 103 SER A O 1
ATOM 841 N N . ILE A 1 104 ? -6.043 40.687 11.787 1.00 40.47 104 ILE A N 1
ATOM 842 C CA . ILE A 1 104 ? -6.351 40.970 13.190 1.00 40.47 104 ILE A CA 1
ATOM 843 C C . ILE A 1 104 ? -5.096 41.603 13.787 1.00 40.47 104 ILE A C 1
ATOM 845 O O . ILE A 1 104 ? -4.149 40.939 14.192 1.00 40.47 104 ILE A O 1
ATOM 849 N N . SER A 1 105 ? -5.083 42.932 13.785 1.00 41.12 105 SER A N 1
ATOM 850 C CA . SER A 1 105 ? -4.159 43.735 14.574 1.00 41.12 105 SER A CA 1
ATOM 851 C C . SER A 1 105 ? -4.532 43.548 16.045 1.00 41.12 105 SER A C 1
ATOM 853 O O . SER A 1 105 ? -5.588 44.011 16.480 1.00 41.12 105 SER A O 1
ATOM 855 N N . LYS A 1 106 ? -3.700 42.845 16.818 1.00 39.69 106 LYS A N 1
ATOM 856 C CA . LYS A 1 106 ? -3.837 42.781 18.275 1.00 39.69 106 LYS A CA 1
ATOM 857 C C . LYS A 1 106 ? -2.602 43.387 18.924 1.00 39.69 106 LYS A C 1
ATOM 859 O O . LYS A 1 106 ? -1.554 42.765 19.009 1.00 39.69 106 LYS A O 1
ATOM 864 N N . SER A 1 107 ? -2.790 44.622 19.373 1.00 41.94 107 SER A N 1
ATOM 865 C CA . SER A 1 107 ? -1.921 45.367 20.276 1.00 41.94 107 SER A CA 1
ATOM 866 C C . SER A 1 107 ? -1.559 44.548 21.517 1.00 41.94 107 SER A C 1
ATOM 868 O O . SER A 1 107 ? -2.466 44.082 22.220 1.00 41.94 107 SER A O 1
ATOM 870 N N . ARG A 1 108 ? -0.269 44.469 21.855 1.00 35.34 108 ARG A N 1
ATOM 871 C CA . ARG A 1 108 ? 0.163 44.367 23.250 1.00 35.34 108 ARG A CA 1
ATOM 872 C C . ARG A 1 108 ? 1.583 44.909 23.419 1.00 35.34 108 ARG A C 1
ATOM 874 O O . ARG A 1 108 ? 2.550 44.312 22.979 1.00 35.34 108 ARG A O 1
ATOM 881 N N . ASP A 1 109 ? 1.588 46.061 24.061 1.00 36.28 109 ASP A N 1
ATOM 882 C CA . ASP A 1 109 ? 2.666 46.874 24.607 1.00 36.28 109 ASP A CA 1
ATOM 883 C C . ASP A 1 109 ? 3.653 46.073 25.482 1.00 36.28 109 ASP A C 1
ATOM 885 O O . ASP A 1 109 ? 3.228 45.462 26.468 1.00 36.28 109 ASP A O 1
ATOM 889 N N . THR A 1 110 ? 4.942 46.085 25.121 1.00 33.88 110 THR A N 1
ATOM 890 C CA . THR A 1 110 ? 6.083 45.863 26.027 1.00 33.88 110 THR A CA 1
ATOM 891 C C . THR A 1 110 ? 7.293 46.651 25.525 1.00 33.88 110 THR A C 1
ATOM 893 O O . THR A 1 110 ? 7.859 46.351 24.478 1.00 33.88 110 THR A O 1
ATOM 896 N N . THR A 1 111 ? 7.635 47.658 26.312 1.00 34.56 111 THR A N 1
ATOM 897 C CA . THR A 1 111 ? 8.818 48.517 26.332 1.00 34.56 111 THR A CA 1
ATOM 898 C C . THR A 1 111 ? 10.125 47.727 26.467 1.00 34.56 111 THR A C 1
ATOM 900 O O . THR A 1 111 ? 10.185 46.849 27.323 1.00 34.56 111 THR A O 1
ATOM 903 N N . GLU A 1 112 ? 11.157 48.069 25.690 1.00 34.75 112 GLU A N 1
ATOM 904 C CA . GLU A 1 112 ? 12.516 48.448 26.141 1.00 34.75 112 GLU A CA 1
ATOM 905 C C . GLU A 1 112 ? 13.427 48.726 24.929 1.00 34.75 112 GLU A C 1
ATOM 907 O O . GLU A 1 112 ? 13.154 48.283 23.817 1.00 34.75 112 GLU A O 1
ATOM 912 N N . GLU A 1 113 ? 14.415 49.588 25.155 1.00 35.72 113 GLU A N 1
ATOM 913 C CA . GLU A 1 113 ? 15.107 50.443 24.188 1.00 35.72 113 GLU A CA 1
ATOM 914 C C . GLU A 1 113 ? 16.304 49.781 23.474 1.00 35.72 113 GLU A C 1
ATOM 916 O O . GLU A 1 113 ? 16.803 48.742 23.898 1.00 35.72 113 GLU A O 1
ATOM 921 N N . GLU A 1 114 ? 16.783 50.517 22.463 1.00 34.53 114 GLU A N 1
ATOM 922 C CA . GLU A 1 114 ? 18.157 50.623 21.943 1.00 34.53 114 GLU A CA 1
ATOM 923 C C . GLU A 1 114 ? 18.529 49.975 20.588 1.00 34.53 114 GLU A C 1
ATOM 925 O O . GLU A 1 114 ? 18.588 48.763 20.413 1.00 34.53 114 GLU A O 1
ATOM 930 N N . GLU A 1 115 ? 18.892 50.913 19.700 1.00 35.31 115 GLU A N 1
ATOM 931 C CA . GLU A 1 115 ? 19.858 50.893 18.594 1.00 35.31 115 GLU A CA 1
ATOM 932 C C . GLU A 1 115 ? 19.340 50.889 17.141 1.00 35.31 115 GLU A C 1
ATOM 934 O O . GLU A 1 115 ? 18.613 50.019 16.671 1.00 35.31 115 GLU A O 1
ATOM 939 N N . GLU A 1 116 ? 19.736 51.979 16.477 1.00 39.69 116 GLU A N 1
ATOM 940 C CA . GLU A 1 116 ? 19.487 52.421 15.112 1.00 39.69 116 GLU A CA 1
ATOM 941 C C . GLU A 1 116 ? 20.226 51.537 14.095 1.00 39.69 116 GLU A C 1
ATOM 943 O O . GLU A 1 116 ? 21.397 51.233 14.296 1.00 39.69 116 GLU A O 1
ATOM 948 N N . GLU A 1 117 ? 19.575 51.208 12.979 1.00 37.38 117 GLU A N 1
ATOM 949 C CA . GLU A 1 117 ? 20.060 51.467 11.612 1.00 37.38 117 GLU A CA 1
ATOM 950 C C . GLU A 1 117 ? 18.969 51.017 10.625 1.00 37.38 117 GLU A C 1
ATOM 952 O O . GLU A 1 117 ? 18.583 49.851 10.576 1.00 37.38 117 GLU A O 1
ATOM 957 N N . GLU A 1 118 ? 18.422 51.986 9.893 1.00 39.06 118 GLU A N 1
ATOM 958 C CA . GLU A 1 118 ? 17.427 51.796 8.836 1.00 39.06 118 GLU A CA 1
ATOM 959 C C . GLU A 1 118 ? 18.117 51.644 7.475 1.00 39.06 118 GLU A C 1
ATOM 961 O O . GLU A 1 118 ? 19.105 52.325 7.195 1.00 39.06 118 GLU A O 1
ATOM 966 N N . GLU A 1 119 ? 17.474 50.821 6.645 1.00 38.31 119 GLU A N 1
ATOM 967 C CA . GLU A 1 119 ? 17.533 50.744 5.179 1.00 38.31 119 GLU A CA 1
ATOM 968 C C . GLU A 1 119 ? 18.793 50.137 4.527 1.00 38.31 119 GLU A C 1
ATOM 970 O O . GLU A 1 119 ? 19.811 50.787 4.316 1.00 38.31 119 GLU A O 1
ATOM 975 N N . ASP A 1 120 ? 18.654 48.889 4.069 1.00 37.53 120 ASP A N 1
ATOM 976 C CA . ASP A 1 120 ? 18.509 48.664 2.625 1.00 37.53 120 ASP A CA 1
ATOM 977 C C . ASP A 1 120 ? 17.661 47.402 2.371 1.00 37.53 120 ASP A C 1
ATOM 979 O O . ASP A 1 120 ? 17.996 46.292 2.791 1.00 37.53 120 ASP A O 1
ATOM 983 N N . ASP A 1 121 ? 16.524 47.630 1.708 1.00 51.09 121 ASP A N 1
ATOM 984 C CA . ASP A 1 121 ? 15.592 46.647 1.158 1.00 51.09 121 ASP A CA 1
ATOM 985 C C . ASP A 1 121 ? 16.315 45.643 0.240 1.00 51.09 121 ASP A C 1
ATOM 987 O O . ASP A 1 121 ? 16.708 45.986 -0.876 1.00 51.09 121 ASP A O 1
ATOM 991 N N . ASP A 1 122 ? 16.394 44.380 0.654 1.00 43.06 122 ASP A N 1
ATOM 992 C CA . ASP A 1 122 ? 16.542 43.248 -0.263 1.00 43.06 122 ASP A CA 1
ATOM 993 C C . ASP A 1 122 ? 15.397 42.266 0.012 1.00 43.06 122 ASP A C 1
ATOM 995 O O . ASP A 1 122 ? 15.495 41.383 0.860 1.00 43.06 122 ASP A O 1
ATOM 999 N N . ASP A 1 123 ? 14.294 42.495 -0.707 1.00 42.94 123 ASP A N 1
ATOM 1000 C CA . ASP A 1 123 ? 13.220 41.555 -1.042 1.00 42.94 123 ASP A CA 1
ATOM 1001 C C . ASP A 1 123 ? 13.001 40.406 -0.035 1.00 42.94 123 ASP A C 1
ATOM 1003 O O . ASP A 1 123 ? 13.402 39.258 -0.262 1.00 42.94 123 ASP A O 1
ATOM 1007 N N . ASP A 1 124 ? 12.239 40.698 1.025 1.00 43.41 124 ASP A N 1
ATOM 1008 C CA . ASP A 1 124 ? 11.438 39.704 1.742 1.00 43.41 124 ASP A CA 1
ATOM 1009 C C . ASP A 1 124 ? 10.397 39.097 0.773 1.00 43.41 124 ASP A C 1
ATOM 1011 O O . ASP A 1 124 ? 9.191 39.352 0.846 1.00 43.41 124 ASP A O 1
ATOM 1015 N N . ASP A 1 125 ? 10.846 38.218 -0.129 1.00 48.47 125 ASP A N 1
ATOM 1016 C CA . ASP A 1 125 ? 10.029 37.089 -0.575 1.00 48.47 125 ASP A CA 1
ATOM 1017 C C . ASP A 1 125 ? 10.017 36.062 0.560 1.00 48.47 125 ASP A C 1
ATOM 1019 O O . ASP A 1 125 ? 10.476 34.924 0.430 1.00 48.47 125 ASP A O 1
ATOM 1023 N N . ASP A 1 126 ? 9.419 36.478 1.681 1.00 50.19 126 ASP A N 1
ATOM 1024 C CA . ASP A 1 126 ? 8.872 35.639 2.745 1.00 50.19 126 ASP A CA 1
ATOM 1025 C C . ASP A 1 126 ? 7.639 34.904 2.178 1.00 50.19 126 ASP A C 1
ATOM 1027 O O . ASP A 1 126 ? 6.512 34.907 2.690 1.00 50.19 126 ASP A O 1
ATOM 1031 N N . SER A 1 127 ? 7.847 34.263 1.021 1.00 51.03 127 SER A N 1
ATOM 1032 C CA . SER A 1 127 ? 7.196 33.012 0.739 1.00 51.03 127 SER A CA 1
ATOM 1033 C C . SER A 1 127 ? 7.652 32.121 1.878 1.00 51.03 127 SER A C 1
ATOM 1035 O O . SER A 1 127 ? 8.754 31.572 1.879 1.00 51.03 127 SER A O 1
ATOM 1037 N N . ASP A 1 128 ? 6.791 32.070 2.890 1.00 55.38 128 ASP A N 1
ATOM 1038 C CA . ASP A 1 128 ? 6.747 31.100 3.967 1.00 55.38 128 ASP A CA 1
ATOM 1039 C C . ASP A 1 128 ? 6.601 29.733 3.287 1.00 55.38 128 ASP A C 1
ATOM 1041 O O . ASP A 1 128 ? 5.543 29.104 3.169 1.00 55.38 128 ASP A O 1
ATOM 1045 N N . LYS A 1 129 ? 7.694 29.345 2.635 1.00 54.81 129 LYS A N 1
ATOM 1046 C CA . LYS A 1 129 ? 7.922 28.085 1.998 1.00 54.81 129 LYS A CA 1
ATOM 1047 C C . LYS A 1 129 ? 7.965 27.220 3.221 1.00 54.81 129 LYS A C 1
ATOM 1049 O O . LYS A 1 129 ? 8.979 27.168 3.909 1.00 54.81 129 LYS A O 1
ATOM 1054 N N . LEU A 1 130 ? 6.829 26.592 3.505 1.00 56.53 130 LEU A N 1
ATOM 1055 C CA . LEU A 1 130 ? 6.753 25.371 4.275 1.00 56.53 130 LEU A CA 1
ATOM 1056 C C . LEU A 1 130 ? 7.763 24.425 3.625 1.00 56.53 130 LEU A C 1
ATOM 1058 O O . LEU A 1 130 ? 7.436 23.619 2.752 1.00 56.53 130 LEU A O 1
ATOM 1062 N N . VAL A 1 131 ? 9.032 24.588 3.995 1.00 56.66 131 VAL A N 1
ATOM 1063 C CA . VAL A 1 131 ? 10.083 23.614 3.840 1.00 56.66 131 VAL A CA 1
ATOM 1064 C C . VAL A 1 131 ? 9.624 22.548 4.808 1.00 56.66 131 VAL A C 1
ATOM 1066 O O . VAL A 1 131 ? 9.984 22.529 5.980 1.00 56.66 131 VAL A O 1
ATOM 1069 N N . VAL A 1 132 ? 8.694 21.724 4.326 1.00 60.16 132 VAL A N 1
ATOM 1070 C CA . VAL A 1 132 ? 8.396 20.436 4.914 1.00 60.16 132 VAL A CA 1
ATOM 1071 C C . VAL A 1 132 ? 9.701 19.687 4.756 1.00 60.16 132 VAL A C 1
ATOM 1073 O O . VAL A 1 132 ? 9.982 19.101 3.712 1.00 60.16 132 VAL A O 1
ATOM 1076 N N . ASP A 1 133 ? 10.560 19.845 5.754 1.00 62.44 133 ASP A N 1
ATOM 1077 C CA . ASP A 1 133 ? 11.809 19.130 5.841 1.00 62.44 133 ASP A CA 1
ATOM 1078 C C . ASP A 1 133 ? 11.411 17.651 5.816 1.00 62.44 133 ASP A C 1
ATOM 1080 O O . ASP A 1 133 ? 10.653 17.198 6.679 1.00 62.44 133 ASP A O 1
ATOM 1084 N N . GLU A 1 134 ? 11.812 16.905 4.780 1.00 65.44 134 GLU A N 1
ATOM 1085 C CA . GLU A 1 134 ? 11.342 15.524 4.560 1.00 65.44 134 GLU A CA 1
ATOM 1086 C C . GLU A 1 134 ? 11.647 14.623 5.776 1.00 65.44 134 GLU A C 1
ATOM 1088 O O . GLU A 1 134 ? 10.981 13.608 5.989 1.00 65.44 134 GLU A O 1
ATOM 1093 N N . GLY A 1 135 ? 12.615 15.022 6.612 1.00 71.50 135 GLY A N 1
ATOM 1094 C CA . GLY A 1 135 ? 12.947 14.382 7.885 1.00 71.50 135 GLY A CA 1
ATOM 1095 C C . GLY A 1 135 ? 11.909 14.562 9.000 1.00 71.50 135 GLY A C 1
ATOM 1096 O O . GLY A 1 135 ? 11.815 13.693 9.865 1.00 71.50 135 GLY A O 1
ATOM 1097 N N . ASN A 1 136 ? 11.086 15.614 8.955 1.00 83.25 136 ASN A N 1
ATOM 1098 C CA . ASN A 1 136 ? 10.130 15.974 10.011 1.00 83.25 136 ASN A CA 1
ATOM 1099 C C . ASN A 1 136 ? 8.668 15.728 9.593 1.00 83.25 136 ASN A C 1
ATOM 1101 O O . ASN A 1 136 ? 7.736 16.129 10.293 1.00 83.25 136 ASN A O 1
ATOM 1105 N N . PHE A 1 137 ? 8.427 15.058 8.459 1.00 88.31 137 PHE A N 1
ATOM 1106 C CA . PHE A 1 137 ? 7.067 14.773 7.983 1.00 88.31 137 PHE A CA 1
ATOM 1107 C C . PHE A 1 137 ? 6.266 13.912 8.969 1.00 88.31 137 PHE A C 1
ATOM 1109 O O . PHE A 1 137 ? 5.087 14.155 9.200 1.00 88.31 137 PHE A O 1
ATOM 1116 N N . SER A 1 138 ? 6.910 12.913 9.576 1.00 90.25 138 SER A N 1
ATOM 1117 C CA . SER A 1 138 ? 6.262 12.059 10.580 1.00 90.25 138 SER A CA 1
ATOM 1118 C C . SER A 1 138 ? 5.833 12.867 11.804 1.00 90.25 138 SER A C 1
ATOM 1120 O O . SER A 1 138 ? 4.679 12.799 12.209 1.00 90.25 138 SER A O 1
ATOM 1122 N N . GLU A 1 139 ? 6.729 13.699 12.332 1.00 92.25 139 GLU A N 1
ATOM 1123 C CA . GLU A 1 139 ? 6.455 14.538 13.498 1.00 92.25 139 GLU A CA 1
ATOM 1124 C C . GLU A 1 139 ? 5.366 15.586 13.218 1.00 92.25 139 GLU A C 1
ATOM 1126 O O . GLU A 1 139 ? 4.463 15.788 14.030 1.00 92.25 139 GLU A O 1
ATOM 1131 N N . THR A 1 140 ? 5.421 16.244 12.057 1.00 92.56 140 THR A N 1
ATOM 1132 C CA . THR A 1 140 ? 4.404 17.229 11.650 1.00 92.56 140 THR A CA 1
ATOM 1133 C C . THR A 1 140 ? 3.043 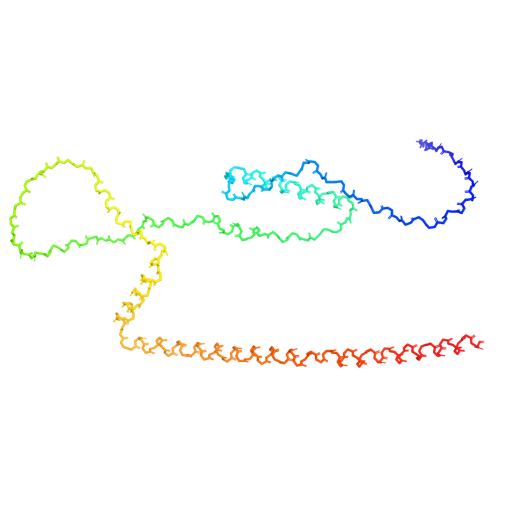16.577 11.426 1.00 92.56 140 THR A C 1
ATOM 1135 O O . THR A 1 140 ? 2.032 17.124 11.865 1.00 92.56 140 THR A O 1
ATOM 1138 N N . TYR A 1 141 ? 3.007 15.386 10.820 1.00 94.62 141 TYR A N 1
ATOM 1139 C CA . TYR A 1 141 ? 1.783 14.605 10.665 1.00 94.62 141 TYR A CA 1
ATOM 1140 C C . TYR A 1 141 ? 1.203 14.183 12.016 1.00 94.62 141 TYR A C 1
ATOM 1142 O O . TYR A 1 141 ? 0.008 14.354 12.237 1.00 94.62 141 TYR A O 1
ATOM 1150 N N . GLU A 1 142 ? 2.025 13.671 12.934 1.00 94.62 142 GLU A N 1
ATOM 1151 C CA . GLU A 1 142 ? 1.574 13.273 14.271 1.00 94.62 142 GLU A CA 1
ATOM 1152 C C . GLU A 1 142 ? 1.015 14.462 15.057 1.00 94.62 142 GLU A C 1
ATOM 1154 O O . GLU A 1 142 ? -0.038 14.342 15.685 1.00 94.62 142 GLU A O 1
ATOM 1159 N N . ARG A 1 143 ? 1.672 15.624 14.970 1.00 95.38 143 ARG A N 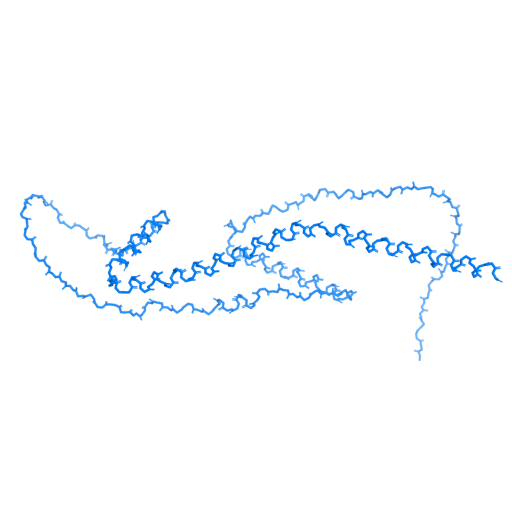1
ATOM 1160 C CA . ARG A 1 143 ? 1.209 16.865 15.598 1.00 95.38 143 ARG A CA 1
ATOM 1161 C C . ARG A 1 143 ? -0.140 17.312 15.041 1.00 95.38 143 ARG A C 1
ATOM 1163 O O . ARG A 1 143 ? -1.083 17.476 15.809 1.00 95.38 143 ARG A O 1
ATOM 1170 N N . TYR A 1 144 ? -0.255 17.420 13.718 1.00 96.12 144 TYR A N 1
ATOM 1171 C CA . TYR A 1 144 ? -1.504 17.800 13.057 1.00 96.12 144 TYR A CA 1
ATOM 1172 C C . TYR A 1 144 ? -2.630 16.794 13.328 1.00 96.12 144 TYR A C 1
ATOM 1174 O O . TYR A 1 144 ? -3.776 17.169 13.570 1.00 96.12 144 TYR A O 1
ATOM 1182 N N . HIS A 1 145 ? -2.314 15.498 13.327 1.00 96.44 145 HIS A N 1
ATOM 1183 C CA . HIS A 1 145 ? -3.290 14.459 13.625 1.00 96.44 145 HIS A CA 1
ATOM 1184 C C . HIS A 1 145 ? -3.797 14.567 15.067 1.00 96.44 145 HIS A C 1
ATOM 1186 O O . HIS A 1 145 ? -5.002 14.479 15.299 1.00 96.44 145 HIS A O 1
ATOM 1192 N N . ALA A 1 146 ? -2.908 14.821 16.031 1.00 96.81 146 ALA A N 1
ATOM 1193 C CA . ALA A 1 146 ? -3.294 15.043 17.420 1.00 96.81 146 ALA A CA 1
ATOM 1194 C C . ALA A 1 146 ? -4.164 16.300 17.588 1.00 96.81 146 ALA A C 1
ATOM 1196 O O . ALA A 1 146 ? -5.172 16.241 18.291 1.00 96.81 146 ALA A O 1
ATOM 1197 N N . GLU A 1 147 ? -3.815 17.405 16.925 1.00 96.94 147 GLU A N 1
ATOM 1198 C CA . GLU A 1 147 ? -4.613 18.640 16.915 1.00 96.94 147 GLU A CA 1
ATOM 1199 C C . GLU A 1 147 ? -6.013 18.391 16.337 1.00 96.94 147 GLU A C 1
ATOM 1201 O O . GLU A 1 147 ? -7.014 18.730 16.966 1.00 96.94 147 GLU A O 1
ATOM 1206 N N . SER A 1 148 ? -6.104 17.685 15.208 1.00 96.88 148 SER A N 1
ATOM 1207 C CA . SER A 1 148 ? -7.385 17.310 14.601 1.00 96.88 148 SER A CA 1
ATOM 1208 C C . SER A 1 148 ? -8.260 16.481 15.553 1.00 96.88 148 SER A C 1
ATOM 1210 O O . SER A 1 148 ? -9.453 16.756 15.694 1.00 96.88 148 SER A O 1
ATOM 1212 N N . LEU A 1 149 ? -7.677 15.514 16.275 1.00 97.06 149 LEU A N 1
ATOM 1213 C CA . LEU A 1 149 ? -8.396 14.737 17.294 1.00 97.06 149 LEU A CA 1
ATOM 1214 C C . LEU A 1 149 ? -8.858 15.603 18.480 1.00 97.06 149 LEU A C 1
ATOM 1216 O O . LEU A 1 149 ? -9.924 15.345 19.039 1.00 97.06 149 LEU A O 1
ATOM 1220 N N . GLN A 1 150 ? -8.072 16.611 18.876 1.00 96.94 150 GLN A N 1
ATOM 1221 C CA . GLN A 1 150 ? -8.416 17.541 19.959 1.00 96.94 150 GLN A CA 1
ATOM 1222 C C . GLN A 1 150 ? -9.552 18.498 19.580 1.00 96.94 150 GLN A C 1
ATOM 1224 O O . GLN A 1 150 ? -10.369 18.839 20.437 1.00 96.94 150 GLN A O 1
ATOM 1229 N N . GLU A 1 151 ? -9.623 18.920 18.317 1.00 97.44 151 GLU A N 1
ATOM 1230 C CA . GLU A 1 151 ? -10.689 19.787 17.801 1.00 97.44 151 GLU A CA 1
ATOM 1231 C C . GLU A 1 151 ? -12.037 19.063 17.674 1.00 97.44 151 GLU A C 1
ATOM 1233 O O . GLU A 1 151 ? -13.103 19.690 17.702 1.00 97.44 151 GLU A O 1
ATOM 1238 N N . MET A 1 152 ? -12.021 17.733 17.563 1.00 96.44 152 MET A N 1
ATOM 1239 C CA . MET A 1 152 ? -13.243 16.948 17.466 1.00 96.44 152 MET A CA 1
ATOM 1240 C C . MET A 1 152 ? -14.045 16.926 18.768 1.00 96.44 152 MET A C 1
ATOM 1242 O O . MET A 1 152 ? -13.533 16.805 19.880 1.00 96.44 152 MET A O 1
ATOM 1246 N N . SER A 1 153 ? -15.373 16.950 18.627 1.00 98.25 153 SER A N 1
ATOM 1247 C CA . SER A 1 153 ? -16.253 16.718 19.769 1.00 98.25 153 SER A CA 1
ATOM 1248 C C . SER A 1 153 ? -16.105 15.284 20.285 1.00 98.25 153 SER A C 1
ATOM 1250 O O . SER A 1 153 ? -15.913 14.340 19.515 1.00 98.25 153 SER A O 1
ATOM 1252 N N . LYS A 1 154 ? -16.304 15.092 21.596 1.00 98.19 154 LYS A N 1
ATOM 1253 C CA . LYS A 1 154 ? -16.301 13.760 22.225 1.00 98.19 154 LYS A CA 1
ATOM 1254 C C . LYS A 1 154 ? -17.221 12.765 21.506 1.00 98.19 154 LYS A C 1
ATOM 1256 O O . LYS A 1 154 ? -16.903 11.584 21.442 1.00 98.19 154 LYS A O 1
ATOM 1261 N N . HIS A 1 155 ? -18.362 13.227 20.992 1.00 98.50 155 HIS A N 1
ATOM 1262 C CA . HIS A 1 155 ? -19.300 12.379 20.259 1.00 98.50 155 HIS A CA 1
ATOM 1263 C C . HIS A 1 155 ? -18.695 11.848 18.954 1.00 98.50 155 HIS A C 1
ATOM 1265 O O . HIS A 1 155 ? -18.724 10.640 18.732 1.00 98.50 155 HIS A O 1
ATOM 1271 N N . ASN A 1 156 ? -18.101 12.731 18.146 1.00 98.06 156 ASN A N 1
ATOM 1272 C CA . ASN A 1 156 ? -17.473 12.355 16.878 1.00 98.06 156 ASN A CA 1
ATOM 1273 C C . ASN A 1 156 ? -16.283 11.422 17.112 1.00 98.06 156 ASN A C 1
ATOM 1275 O O . ASN A 1 156 ? -16.189 10.389 16.460 1.00 98.06 156 ASN A O 1
ATOM 1279 N N . LEU A 1 157 ? -15.448 11.720 18.114 1.00 98.25 157 LEU A N 1
ATOM 1280 C CA . LEU A 1 157 ? -14.313 10.869 18.470 1.00 98.25 157 LEU A CA 1
ATOM 1281 C C . LEU A 1 157 ? -14.756 9.446 18.848 1.00 98.25 157 LEU A C 1
ATOM 1283 O O . LEU A 1 157 ? -14.151 8.467 18.420 1.00 98.25 157 LEU A O 1
ATOM 1287 N N . ILE A 1 158 ? -15.840 9.316 19.622 1.00 98.31 158 ILE A N 1
ATOM 1288 C CA . ILE A 1 158 ? -16.419 8.006 19.956 1.00 98.31 158 ILE A CA 1
ATOM 1289 C C . ILE A 1 158 ? -16.933 7.304 18.695 1.00 98.31 158 ILE A C 1
ATOM 1291 O O . ILE A 1 158 ? -16.732 6.101 18.548 1.00 98.31 158 ILE A O 1
ATOM 1295 N N . GLN A 1 159 ? -17.602 8.027 17.796 1.00 98.38 159 GLN A N 1
ATOM 1296 C CA . GLN A 1 159 ? -18.134 7.442 16.569 1.00 98.38 159 GLN A CA 1
ATOM 1297 C C . GLN A 1 159 ? -17.015 6.895 15.672 1.00 98.38 159 GLN A C 1
ATOM 1299 O O . GLN A 1 159 ? -17.081 5.731 15.277 1.00 98.38 159 GLN A O 1
ATOM 1304 N N . GLU A 1 160 ? -15.976 7.689 15.409 1.00 97.19 160 GLU A N 1
ATOM 1305 C CA . GLU A 1 160 ? -14.821 7.258 14.616 1.00 97.19 160 GLU A CA 1
ATOM 1306 C C . GLU A 1 160 ? -14.103 6.071 15.263 1.00 97.19 160 GLU A C 1
ATOM 1308 O O . GLU A 1 160 ? -13.765 5.103 14.583 1.00 97.19 160 GLU A O 1
ATOM 1313 N N . TYR A 1 161 ? -13.945 6.084 16.591 1.00 97.94 161 TYR A N 1
ATOM 1314 C CA . TYR A 1 161 ? -13.347 4.966 17.317 1.00 97.94 161 TYR A CA 1
ATOM 1315 C C . TYR A 1 161 ? -14.152 3.667 17.150 1.00 97.94 161 TYR A C 1
ATOM 1317 O O . TYR A 1 161 ? -13.579 2.620 16.860 1.00 97.94 161 TYR A O 1
ATOM 1325 N N . LEU A 1 162 ? -15.485 3.726 17.236 1.00 98.56 162 LEU A N 1
ATOM 1326 C CA . LEU A 1 162 ? -16.349 2.559 17.011 1.00 98.56 162 LEU A CA 1
ATOM 1327 C C . LEU A 1 162 ? -16.275 2.039 15.567 1.00 98.56 162 LEU A C 1
ATOM 1329 O O . LEU A 1 162 ? -16.447 0.843 15.320 1.00 98.56 162 LEU A O 1
ATOM 1333 N N . GLU A 1 163 ? -16.078 2.918 14.588 1.00 98.38 163 GLU A N 1
ATOM 1334 C CA . GLU A 1 163 ? -15.886 2.527 13.189 1.00 98.38 163 GLU A CA 1
ATOM 1335 C C . GLU A 1 163 ? -14.514 1.873 12.972 1.00 98.38 163 GLU A C 1
ATOM 1337 O O . GLU A 1 163 ? -14.433 0.824 12.320 1.00 98.38 163 GLU A O 1
ATOM 1342 N N . LEU A 1 164 ? -13.466 2.421 13.592 1.00 98.31 164 LEU A N 1
ATOM 1343 C CA . LEU A 1 164 ? -12.123 1.842 13.615 1.00 98.31 164 LEU A CA 1
ATOM 1344 C C . LEU A 1 164 ? -12.116 0.456 14.264 1.00 98.31 164 LEU A C 1
ATOM 1346 O O . LEU A 1 164 ? -11.585 -0.475 13.663 1.00 98.31 164 LEU A O 1
ATOM 1350 N N . GLU A 1 165 ? -12.762 0.272 15.419 1.00 98.12 165 GLU A N 1
ATOM 1351 C CA . GLU A 1 165 ? -12.885 -1.034 16.086 1.00 98.12 165 GLU A CA 1
ATOM 1352 C C . GLU A 1 165 ? -13.554 -2.081 15.185 1.00 98.12 165 GLU A C 1
ATOM 1354 O O . GLU A 1 165 ? -13.082 -3.215 15.071 1.00 98.12 165 GLU A O 1
ATOM 1359 N N . LYS A 1 166 ? -14.633 -1.705 14.483 1.00 98.50 166 LYS A N 1
ATOM 1360 C CA . LYS A 1 166 ? -15.311 -2.598 13.528 1.00 98.50 166 LYS A CA 1
ATOM 1361 C C . LYS A 1 166 ? -14.402 -2.970 12.360 1.00 98.50 166 LYS A C 1
ATOM 1363 O O . LYS A 1 166 ? -14.412 -4.121 11.927 1.00 98.50 166 LYS A O 1
ATOM 1368 N N . SER A 1 167 ? -13.666 -2.003 11.813 1.00 98.12 167 SER A N 1
ATOM 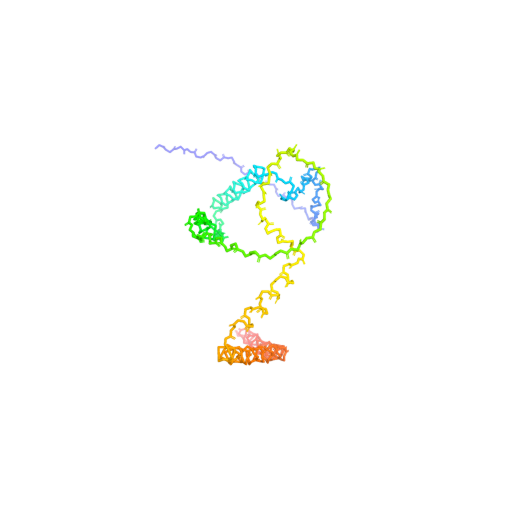1369 C CA . SER A 1 167 ? -12.727 -2.237 10.710 1.00 98.12 167 SER A CA 1
ATOM 1370 C C . SER A 1 167 ? -11.571 -3.143 11.147 1.00 98.12 167 SER A C 1
ATOM 1372 O O . SER A 1 167 ? -11.264 -4.129 10.476 1.00 98.12 167 SER A O 1
ATOM 1374 N N . LEU A 1 168 ? -11.001 -2.872 12.322 1.00 98.25 168 LEU A N 1
ATOM 1375 C CA . LEU A 1 168 ? -9.922 -3.646 12.924 1.00 98.25 168 LEU A CA 1
ATOM 1376 C C . LEU A 1 168 ? -10.363 -5.089 13.186 1.00 98.25 168 LEU A C 1
ATOM 1378 O O . LEU A 1 168 ? -9.689 -6.012 12.738 1.00 98.25 168 LEU A O 1
ATOM 1382 N N . SER A 1 169 ? -11.541 -5.296 13.782 1.00 98.25 169 SER A N 1
ATOM 1383 C CA . SER A 1 169 ? -12.107 -6.633 14.009 1.00 98.25 169 SER A CA 1
ATOM 1384 C C . SER A 1 169 ? -12.283 -7.427 12.706 1.00 98.25 169 SER A C 1
ATOM 1386 O O . SER A 1 169 ? -11.907 -8.599 12.641 1.00 98.25 169 SER A O 1
ATOM 1388 N N . LYS A 1 170 ? -12.781 -6.793 11.632 1.00 98.31 170 LYS A N 1
ATOM 1389 C CA . LYS A 1 170 ? -12.894 -7.441 10.311 1.00 98.31 170 LYS A CA 1
ATOM 1390 C C . LYS A 1 170 ? -11.527 -7.862 9.768 1.00 98.31 170 LYS A C 1
ATOM 1392 O O . LYS A 1 170 ? -11.368 -9.000 9.327 1.00 98.31 170 LYS A O 1
ATOM 1397 N N . MET A 1 171 ? -10.541 -6.967 9.826 1.00 98.00 171 MET A N 1
ATOM 1398 C CA . MET A 1 171 ? -9.180 -7.241 9.356 1.00 98.00 171 MET A CA 1
ATOM 1399 C C . MET A 1 171 ? -8.486 -8.328 10.185 1.00 98.00 171 MET A C 1
ATOM 1401 O O . MET A 1 171 ? -7.731 -9.134 9.639 1.00 98.00 171 MET A O 1
ATOM 1405 N N . GLU A 1 172 ? -8.730 -8.387 11.493 1.00 97.75 172 GLU A N 1
ATOM 1406 C CA . GLU A 1 172 ? -8.229 -9.450 12.366 1.00 97.75 172 GLU A CA 1
ATOM 1407 C C . GLU A 1 172 ? -8.834 -10.813 12.016 1.00 97.75 172 GLU A C 1
ATOM 1409 O O . GLU A 1 172 ? -8.098 -11.798 11.896 1.00 97.75 172 GLU A O 1
ATOM 1414 N N . ASP A 1 173 ? -10.146 -10.875 11.776 1.00 97.94 173 ASP A N 1
ATOM 1415 C CA . ASP A 1 173 ? -10.829 -12.093 11.336 1.00 97.94 173 ASP A CA 1
ATOM 1416 C C . ASP A 1 173 ? -10.327 -12.570 9.968 1.00 97.94 173 ASP A C 1
ATOM 1418 O O . ASP A 1 173 ? -10.089 -13.766 9.764 1.00 97.94 173 ASP A O 1
ATOM 1422 N N . GLU A 1 174 ? -10.126 -11.652 9.023 1.00 97.81 174 GLU A N 1
ATOM 1423 C CA . GLU A 1 174 ? -9.536 -11.954 7.717 1.00 97.81 174 GLU A CA 1
ATOM 1424 C C . GLU A 1 174 ? -8.094 -12.445 7.847 1.00 97.81 174 GLU A C 1
ATOM 1426 O O . GLU A 1 174 ? -7.745 -13.487 7.288 1.00 97.81 174 GLU A O 1
ATOM 1431 N N . ASN A 1 175 ? -7.268 -11.777 8.655 1.00 97.06 175 ASN A N 1
ATOM 1432 C CA . ASN A 1 175 ? -5.909 -12.225 8.948 1.00 97.06 175 ASN A CA 1
ATOM 1433 C C . ASN A 1 175 ? -5.890 -13.611 9.596 1.00 97.06 175 ASN A C 1
ATOM 1435 O O . ASN A 1 175 ? -5.049 -14.445 9.252 1.00 97.06 175 ASN A O 1
ATOM 1439 N N . LYS A 1 176 ? -6.824 -13.901 10.506 1.00 97.06 176 LYS A N 1
ATOM 1440 C CA . LYS A 1 176 ? -6.963 -15.219 11.132 1.00 97.06 176 LYS A CA 1
ATOM 1441 C C . LYS A 1 176 ? -7.330 -16.286 10.102 1.00 97.06 176 LYS A C 1
ATOM 1443 O O . LYS A 1 176 ? -6.693 -17.339 10.086 1.00 97.06 176 LYS A O 1
ATOM 1448 N N . LYS A 1 177 ? -8.280 -16.008 9.203 1.00 96.88 177 LYS A N 1
ATOM 1449 C CA . LYS A 1 177 ? -8.643 -16.901 8.086 1.00 96.88 177 LYS A CA 1
ATOM 1450 C C . LYS A 1 177 ? -7.467 -17.130 7.137 1.00 96.88 177 LYS A C 1
ATOM 1452 O O . LYS A 1 177 ? -7.206 -18.265 6.749 1.00 96.88 177 LYS A O 1
ATOM 1457 N N . LEU A 1 178 ? -6.720 -16.081 6.790 1.00 95.62 178 LEU A N 1
ATOM 1458 C CA . LEU A 1 178 ? -5.533 -16.184 5.937 1.00 95.62 178 LEU A CA 1
ATOM 1459 C C . LEU A 1 178 ? -4.436 -17.023 6.595 1.00 95.62 178 LEU A C 1
ATOM 1461 O O . LEU A 1 178 ? -3.857 -17.889 5.941 1.00 95.62 178 LEU A O 1
ATOM 1465 N N . ARG A 1 179 ? -4.186 -16.822 7.894 1.00 95.00 179 ARG A N 1
ATOM 1466 C CA . ARG A 1 179 ? -3.255 -17.649 8.674 1.00 95.00 179 ARG A CA 1
ATOM 1467 C C . ARG A 1 179 ? -3.705 -19.107 8.710 1.00 95.00 179 ARG A C 1
ATOM 1469 O O . ARG A 1 179 ? -2.889 -19.981 8.446 1.00 95.00 179 ARG A O 1
ATOM 1476 N N . GLN A 1 180 ? -4.987 -19.377 8.955 1.00 93.44 180 GLN A N 1
ATOM 1477 C CA . GLN A 1 180 ? -5.539 -20.736 8.920 1.00 93.44 180 GLN A CA 1
ATOM 1478 C C . GLN A 1 180 ? -5.360 -21.383 7.546 1.00 93.44 180 GLN A C 1
ATOM 1480 O O . GLN A 1 180 ? -4.806 -22.471 7.470 1.00 93.44 180 GLN A O 1
ATOM 1485 N N . ARG A 1 181 ? -5.708 -20.687 6.459 1.00 91.81 181 ARG A N 1
ATOM 1486 C CA . ARG A 1 181 ? -5.524 -21.181 5.087 1.00 91.81 181 ARG A CA 1
ATOM 1487 C C . ARG A 1 181 ? -4.053 -21.423 4.744 1.00 91.81 181 ARG A C 1
ATOM 1489 O O . ARG A 1 181 ? -3.731 -22.367 4.024 1.00 91.81 181 ARG A O 1
ATOM 1496 N N . LEU A 1 182 ? -3.145 -20.577 5.231 1.00 89.81 182 LEU A N 1
ATOM 1497 C CA . LEU A 1 182 ? -1.706 -20.776 5.069 1.00 89.81 182 LEU A CA 1
ATOM 1498 C C . LEU A 1 182 ? -1.248 -22.042 5.802 1.00 89.81 182 LEU A C 1
ATOM 1500 O O . LEU A 1 182 ? -0.509 -22.836 5.225 1.00 89.81 182 LEU A O 1
ATOM 1504 N N . GLU A 1 183 ? -1.695 -22.249 7.041 1.00 87.12 183 GLU A N 1
ATOM 1505 C CA . GLU A 1 183 ? -1.391 -23.455 7.814 1.00 87.12 183 GLU A CA 1
ATOM 1506 C C . GLU A 1 183 ? -2.030 -24.705 7.195 1.00 87.12 183 GLU A C 1
ATOM 1508 O O . GLU A 1 183 ? -1.370 -25.731 7.071 1.00 87.12 183 GLU A O 1
ATOM 1513 N N . GLU A 1 184 ? -3.261 -24.628 6.694 1.00 84.06 184 GLU A N 1
ATOM 1514 C CA . GLU A 1 184 ? -3.898 -25.683 5.901 1.00 84.06 184 GLU A CA 1
ATOM 1515 C C . GLU A 1 184 ? -3.127 -25.976 4.619 1.00 84.06 184 GLU A C 1
ATOM 1517 O O . GLU A 1 184 ? -2.985 -27.135 4.261 1.00 84.06 184 GLU A O 1
ATOM 1522 N N . ARG A 1 185 ? -2.574 -24.966 3.940 1.00 78.56 185 ARG A N 1
ATOM 1523 C CA . ARG A 1 185 ? -1.719 -25.166 2.763 1.00 78.56 185 ARG A CA 1
ATOM 1524 C C . ARG A 1 185 ? -0.377 -25.795 3.133 1.00 78.56 185 ARG A C 1
ATOM 1526 O O . ARG A 1 185 ? 0.116 -26.632 2.384 1.00 78.56 185 ARG A O 1
ATOM 1533 N N . LYS A 1 186 ? 0.211 -25.428 4.276 1.00 75.31 186 LYS A N 1
ATOM 1534 C CA . LYS A 1 186 ? 1.430 -26.066 4.804 1.00 75.31 186 LYS A CA 1
ATOM 1535 C C . LYS A 1 186 ? 1.171 -27.526 5.186 1.00 75.31 186 LYS A C 1
ATOM 1537 O O . LYS A 1 186 ? 1.958 -28.392 4.822 1.00 75.31 186 LYS A O 1
ATOM 1542 N N . ARG A 1 187 ? 0.047 -27.820 5.847 1.00 69.19 187 ARG A N 1
ATOM 1543 C CA . ARG A 1 187 ? -0.394 -29.185 6.202 1.00 69.19 187 ARG A CA 1
ATOM 1544 C C . ARG A 1 187 ? -0.844 -29.981 4.966 1.00 69.19 187 ARG A C 1
ATOM 1546 O O . ARG A 1 187 ? -0.551 -31.164 4.841 1.00 69.19 187 ARG A O 1
ATOM 1553 N N . GLY A 1 188 ? -1.459 -29.301 4.003 1.00 52.72 188 GLY A N 1
ATOM 1554 C CA . GLY A 1 188 ? -1.813 -29.751 2.652 1.00 52.72 188 GLY A CA 1
ATOM 1555 C C . GLY A 1 188 ? -0.609 -29.925 1.721 1.00 52.72 188 GLY A C 1
ATOM 1556 O O . GLY A 1 188 ? -0.766 -30.380 0.590 1.00 52.72 188 GLY A O 1
ATOM 1557 N N . GLY A 1 189 ? 0.609 -29.693 2.225 1.00 49.38 189 GLY A N 1
ATOM 1558 C CA . GLY A 1 189 ? 1.843 -30.302 1.725 1.00 49.38 189 GLY A CA 1
ATOM 1559 C C . GLY A 1 189 ? 1.821 -31.842 1.734 1.00 49.38 189 GLY A C 1
ATOM 1560 O O . GLY A 1 189 ? 2.729 -32.460 1.193 1.00 49.38 189 GLY A O 1
ATOM 1561 N N . SER A 1 190 ? 0.742 -32.466 2.227 1.00 47.34 190 SER A N 1
ATOM 1562 C CA . SER A 1 190 ? 0.298 -33.821 1.860 1.00 47.34 190 SER A CA 1
ATOM 1563 C C . SER A 1 190 ? -0.186 -33.952 0.397 1.00 47.34 190 SER A C 1
ATOM 1565 O O . SER A 1 190 ? -0.815 -34.934 0.013 1.00 47.34 190 SER A O 1
ATOM 1567 N N . SER A 1 191 ? 0.144 -32.998 -0.484 1.00 55.22 191 SER A N 1
ATOM 1568 C CA . SER A 1 191 ? 0.152 -33.248 -1.931 1.00 55.22 191 SER A CA 1
ATOM 1569 C C . SER A 1 191 ? 1.013 -34.463 -2.276 1.00 55.22 191 SER A C 1
ATOM 1571 O O . SER A 1 191 ? 0.782 -35.066 -3.314 1.00 55.22 191 SER A O 1
ATOM 1573 N N . ASN A 1 192 ? 1.974 -34.839 -1.425 1.00 58.28 192 ASN A N 1
ATOM 1574 C CA . ASN A 1 192 ? 2.772 -36.040 -1.625 1.00 58.28 192 ASN A CA 1
ATOM 1575 C C . ASN A 1 192 ? 1.926 -37.316 -1.506 1.00 58.28 192 ASN A C 1
ATOM 1577 O O . ASN A 1 192 ? 2.072 -38.193 -2.341 1.00 58.28 192 ASN A O 1
ATOM 1581 N N . GLU A 1 193 ? 0.991 -37.400 -0.554 1.00 61.09 193 GLU A N 1
ATOM 1582 C CA . GLU A 1 193 ? 0.128 -38.582 -0.403 1.00 61.09 193 GLU A CA 1
ATOM 1583 C C . GLU A 1 193 ? -0.894 -38.674 -1.539 1.00 61.09 193 GLU A C 1
ATOM 1585 O O . GLU A 1 193 ? -0.995 -39.705 -2.193 1.00 61.09 193 GLU A O 1
ATOM 1590 N N . ASN A 1 194 ? -1.575 -37.572 -1.876 1.00 64.88 194 ASN A N 1
ATOM 1591 C CA . ASN A 1 194 ? -2.497 -37.558 -3.019 1.00 64.88 194 ASN A CA 1
ATOM 1592 C C . ASN A 1 194 ? -1.773 -37.780 -4.360 1.00 64.88 194 ASN A C 1
ATOM 1594 O O . ASN A 1 194 ? -2.304 -38.442 -5.251 1.00 64.88 194 ASN A O 1
ATOM 1598 N N . SER A 1 195 ? -0.549 -37.262 -4.511 1.00 73.50 195 SER A N 1
ATOM 1599 C CA . SER A 1 195 ? 0.284 -37.525 -5.689 1.00 73.50 195 SER A CA 1
ATOM 1600 C C . SER A 1 195 ? 0.744 -38.980 -5.734 1.00 73.50 195 SER A C 1
ATOM 1602 O O . SER A 1 195 ? 0.782 -39.556 -6.815 1.00 73.50 195 SER A O 1
ATOM 1604 N N . LYS A 1 196 ? 1.049 -39.588 -4.584 1.00 79.19 196 LYS A N 1
ATOM 1605 C CA . LYS A 1 196 ? 1.501 -40.978 -4.482 1.00 79.19 196 LYS A CA 1
ATOM 1606 C C . LYS A 1 196 ? 0.373 -41.980 -4.700 1.00 79.19 196 LYS A C 1
ATOM 1608 O O . LYS A 1 196 ? 0.586 -42.986 -5.363 1.00 79.19 196 LYS A O 1
ATOM 1613 N N . ILE A 1 197 ? -0.835 -41.673 -4.229 1.00 82.06 197 ILE A N 1
ATOM 1614 C CA . ILE A 1 197 ? -2.049 -42.442 -4.540 1.00 82.06 197 ILE A CA 1
ATOM 1615 C C . ILE A 1 197 ? -2.295 -42.431 -6.053 1.00 82.06 197 ILE A C 1
ATOM 1617 O O . ILE A 1 197 ? -2.410 -43.489 -6.664 1.00 82.06 197 ILE A O 1
ATOM 1621 N N . ARG A 1 198 ? -2.264 -41.249 -6.681 1.00 84.00 198 ARG A N 1
ATOM 1622 C CA . ARG A 1 198 ? -2.446 -41.118 -8.134 1.00 84.00 198 ARG A CA 1
ATOM 1623 C C . ARG A 1 198 ? -1.334 -41.797 -8.941 1.00 84.00 198 ARG A C 1
ATOM 1625 O O . ARG A 1 198 ? -1.581 -42.319 -10.023 1.00 84.00 198 ARG A O 1
ATOM 1632 N N . GLU A 1 199 ? -0.106 -41.790 -8.432 1.00 86.12 199 GLU A N 1
ATOM 1633 C CA . GLU A 1 199 ? 1.023 -42.497 -9.040 1.00 86.12 199 GLU A CA 1
ATOM 1634 C C . GLU A 1 199 ? 0.842 -44.022 -8.982 1.00 86.12 199 GLU A C 1
ATOM 1636 O O . GLU A 1 199 ? 1.063 -44.697 -9.987 1.00 86.12 199 GLU A O 1
ATOM 1641 N N . LEU A 1 200 ? 0.385 -44.564 -7.848 1.00 92.38 200 LEU A N 1
ATOM 1642 C CA . LEU A 1 200 ? 0.097 -45.994 -7.689 1.00 92.38 200 LEU A CA 1
ATOM 1643 C C . LEU A 1 200 ? -1.040 -46.465 -8.607 1.00 92.38 200 LEU A C 1
ATOM 1645 O O . LEU A 1 200 ? -0.934 -47.529 -9.216 1.00 92.38 200 LEU A O 1
ATOM 1649 N N . GLU A 1 201 ? -2.098 -45.667 -8.757 1.00 91.88 201 GLU A N 1
ATOM 1650 C CA . GLU A 1 201 ? -3.202 -45.964 -9.682 1.00 91.88 201 GLU A CA 1
ATOM 1651 C C . GLU A 1 201 ? -2.713 -46.081 -11.134 1.00 91.88 201 GLU A C 1
ATOM 1653 O O . GLU A 1 201 ? -3.023 -47.055 -11.823 1.00 91.88 201 GLU A O 1
ATOM 1658 N N . LEU A 1 202 ? -1.875 -45.139 -11.582 1.00 94.25 202 LEU A N 1
ATOM 1659 C CA . LEU A 1 202 ? -1.297 -45.162 -12.929 1.00 94.25 202 LEU A CA 1
ATOM 1660 C C . LEU A 1 202 ? -0.371 -46.368 -13.150 1.00 94.25 202 LEU A C 1
ATOM 1662 O O . LEU A 1 202 ? -0.335 -46.926 -14.247 1.00 94.25 202 LEU A O 1
ATOM 1666 N N . GLN A 1 203 ? 0.380 -46.784 -12.126 1.00 93.81 203 GLN A N 1
ATOM 1667 C CA . GLN A 1 203 ? 1.244 -47.965 -12.212 1.00 93.81 203 GLN A CA 1
ATOM 1668 C C . GLN A 1 203 ? 0.437 -49.252 -12.411 1.00 93.81 203 GLN A C 1
ATOM 1670 O O . GLN A 1 203 ? 0.789 -50.056 -13.277 1.00 93.81 203 GLN A O 1
ATOM 1675 N N . LEU A 1 204 ? -0.662 -49.418 -11.668 1.00 96.19 204 LEU A N 1
ATOM 1676 C CA . LEU A 1 204 ? -1.559 -50.568 -11.814 1.00 96.19 204 LEU A CA 1
ATOM 1677 C C . LEU A 1 204 ? -2.198 -50.618 -13.205 1.00 96.19 204 LEU A C 1
ATOM 1679 O O . LEU A 1 204 ? -2.283 -51.685 -13.816 1.00 96.19 204 LEU A O 1
ATOM 1683 N N . GLU A 1 205 ? -2.611 -49.469 -13.736 1.00 93.75 205 GLU A N 1
ATOM 1684 C CA . GLU A 1 205 ? -3.205 -49.402 -15.070 1.00 93.75 205 GLU A CA 1
ATOM 1685 C C . GLU A 1 205 ? -2.188 -49.746 -16.167 1.00 93.75 205 GLU A C 1
ATOM 1687 O O . GLU A 1 205 ? -2.485 -50.532 -17.069 1.00 93.75 205 GLU A O 1
ATOM 1692 N N . LEU A 1 206 ? -0.947 -49.264 -16.053 1.00 95.62 206 LEU A N 1
ATOM 1693 C CA . LEU A 1 206 ? 0.132 -49.647 -16.967 1.00 95.62 206 LEU A CA 1
ATOM 1694 C C . LEU A 1 206 ? 0.440 -51.146 -16.919 1.00 95.62 206 LEU A C 1
ATOM 1696 O O . LEU A 1 206 ? 0.698 -51.749 -17.962 1.00 95.62 206 LEU A O 1
ATOM 1700 N N . GLU A 1 207 ? 0.444 -51.753 -15.734 1.00 95.94 207 GLU A N 1
ATOM 1701 C CA . GLU A 1 207 ? 0.677 -53.190 -15.581 1.00 95.94 207 GLU A CA 1
ATOM 1702 C C . GLU A 1 207 ? -0.446 -54.010 -16.223 1.00 95.94 207 GLU A C 1
ATOM 1704 O O . GLU A 1 207 ? -0.179 -54.944 -16.984 1.00 95.94 207 GLU A O 1
ATOM 1709 N N . LYS A 1 208 ? -1.700 -53.603 -16.010 1.00 96.88 208 LYS A N 1
ATOM 1710 C CA . LYS A 1 208 ? -2.863 -54.205 -16.663 1.00 96.88 208 LYS A CA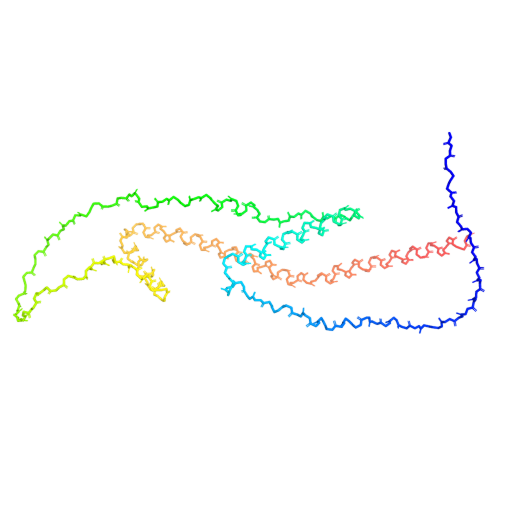 1
ATOM 1711 C C . LYS A 1 208 ? -2.745 -54.142 -18.188 1.00 96.88 208 LYS A C 1
ATOM 1713 O O . LYS A 1 208 ? -2.829 -55.179 -18.844 1.00 96.88 208 LYS A O 1
ATOM 1718 N N . MET A 1 209 ? -2.460 -52.964 -18.744 1.00 93.69 209 MET A N 1
ATOM 1719 C CA . MET A 1 209 ? -2.312 -52.784 -20.194 1.00 93.69 209 MET A CA 1
ATOM 1720 C C . MET A 1 209 ? -1.140 -53.592 -20.768 1.00 93.69 209 MET A C 1
ATOM 1722 O O . MET A 1 209 ? -1.234 -54.134 -21.869 1.00 93.69 209 MET A O 1
ATOM 1726 N N . LYS A 1 210 ? -0.029 -53.719 -20.031 1.00 95.19 210 LYS A N 1
ATOM 1727 C CA . LYS A 1 210 ? 1.099 -54.577 -20.431 1.00 95.19 210 LYS A CA 1
ATOM 1728 C C . LYS A 1 210 ? 0.703 -56.048 -20.478 1.00 95.19 210 LYS A C 1
ATOM 1730 O O . LYS A 1 210 ? 1.075 -56.738 -21.424 1.00 95.19 210 LYS A O 1
ATOM 1735 N N . ASN A 1 211 ? -0.048 -56.519 -19.488 1.00 95.50 211 ASN A N 1
ATOM 1736 C CA . ASN A 1 211 ? -0.515 -57.901 -19.434 1.00 95.50 211 ASN A CA 1
ATOM 1737 C C . ASN A 1 211 ? -1.512 -58.209 -20.557 1.00 95.50 211 ASN A C 1
ATOM 1739 O O . ASN A 1 211 ? -1.413 -59.262 -21.186 1.00 95.50 211 ASN A O 1
ATOM 1743 N N . GLU A 1 212 ? -2.422 -57.281 -20.852 1.00 93.44 212 GLU A N 1
ATOM 1744 C CA . GLU A 1 212 ? -3.345 -57.393 -21.986 1.00 93.44 212 GLU A CA 1
ATOM 1745 C C . GLU A 1 212 ? -2.588 -57.443 -23.320 1.00 93.44 212 GLU A C 1
ATOM 1747 O O . GLU A 1 212 ? -2.797 -58.367 -24.105 1.00 93.44 212 GLU A O 1
ATOM 1752 N N . ASN A 1 213 ? -1.626 -56.541 -23.540 1.00 91.19 213 ASN A N 1
ATOM 1753 C CA . ASN A 1 213 ? -0.782 -56.567 -24.739 1.00 91.19 213 ASN A CA 1
ATOM 1754 C C . ASN A 1 213 ? 0.035 -57.862 -24.858 1.00 91.19 213 ASN A C 1
ATOM 1756 O O . ASN A 1 213 ? 0.155 -58.419 -25.946 1.00 91.19 213 ASN A O 1
ATOM 1760 N N . LEU A 1 214 ? 0.579 -58.381 -23.753 1.00 95.19 214 LEU A N 1
ATOM 1761 C CA . LEU A 1 214 ? 1.298 -59.659 -23.752 1.00 95.19 214 LEU A CA 1
ATOM 1762 C C . LEU A 1 214 ? 0.395 -60.841 -24.107 1.00 95.19 214 LEU A C 1
ATOM 1764 O O . LEU A 1 214 ? 0.866 -61.787 -24.736 1.00 95.19 214 LEU A O 1
ATOM 1768 N N . LYS A 1 215 ? -0.876 -60.809 -23.696 1.00 92.81 215 LYS A N 1
ATOM 1769 C CA . LYS A 1 215 ? -1.853 -61.837 -24.060 1.00 92.81 215 LYS A CA 1
ATOM 1770 C C . LYS A 1 215 ? -2.168 -61.779 -25.554 1.00 92.81 215 LYS A C 1
ATOM 1772 O O . LYS A 1 215 ? -2.097 -62.812 -26.206 1.00 92.81 215 LYS A O 1
ATOM 1777 N N . LEU A 1 216 ? -2.412 -60.580 -26.085 1.00 88.50 216 LEU A N 1
ATOM 1778 C CA . LEU A 1 216 ? -2.680 -60.362 -27.510 1.00 88.50 216 LEU A CA 1
ATOM 1779 C C . LEU A 1 216 ? -1.500 -60.756 -28.409 1.00 88.50 216 LEU A C 1
ATOM 1781 O O . LEU A 1 216 ? -1.716 -61.208 -29.519 1.00 88.50 216 LEU A O 1
ATOM 1785 N N . MET A 1 217 ? -0.258 -60.623 -27.938 1.00 80.69 217 MET A N 1
ATOM 1786 C CA . MET A 1 217 ? 0.934 -61.052 -28.688 1.00 80.69 217 MET A CA 1
ATOM 1787 C C . MET A 1 217 ? 1.146 -62.574 -28.717 1.00 80.69 217 MET A C 1
ATOM 1789 O O . MET A 1 217 ? 2.018 -63.049 -29.443 1.00 80.69 217 MET A O 1
ATOM 1793 N N . ARG A 1 218 ? 0.440 -63.330 -27.867 1.00 80.69 218 ARG A N 1
ATOM 1794 C CA . ARG A 1 218 ? 0.508 -64.801 -27.822 1.00 80.69 218 ARG A CA 1
ATOM 1795 C C . ARG A 1 218 ? -0.632 -65.474 -28.589 1.00 80.69 218 ARG A C 1
ATOM 1797 O O . ARG A 1 218 ? -0.554 -66.686 -28.779 1.00 80.69 218 ARG A O 1
ATOM 1804 N N . GLU A 1 219 ? -1.667 -64.719 -28.951 1.00 62.69 219 GLU A N 1
ATOM 1805 C CA . GLU A 1 219 ? -2.737 -65.127 -29.874 1.00 62.69 219 GLU A CA 1
ATOM 1806 C C . GLU A 1 219 ? -2.289 -64.905 -31.326 1.00 62.69 219 GLU A C 1
ATOM 1808 O O . GLU A 1 219 ? -2.622 -65.771 -32.166 1.00 62.69 219 GLU A O 1
#

Sequence (219 aa):
LGQRCLQPSESLSDGEGSAEIHGGKKHRRRPSKNKRRWRPYKELTWEEKKARDERAKLRASRIRAELAAKGLPLAPYNTNEFLMEEHDQKEPDLKAGLFPKKSISKSRDTTEEEEEEEEDDDDDDDSDKLVVDEGNFSETYERYHAESLQEMSKHNLIQEYLELEKSLSKMEDENKKLRQRLEERKRGGSSNENSKIRELELQLELEKMKNENLKLMRE

InterPro domains:
  IPR024872 HEXIM [PF15313] (38-171)
  IPR024872 HEXIM [PR02094] (71-87)
  IPR024872 HEXIM [PR02094] (132-149)
  IPR024872 HEXIM [PR02094] (149-165)
  IPR024872 HEXIM [PTHR13469] (14-219)

Secondary structure (DSSP, 8-state):
-PPPP------------------------PPPS-------GGGS-HHHHHHHHHHHHHHHHHHHHHHHHTTPPPPPP---HHHHHHTTS------S-------------------------------------GGGHHHHHHHHHHHHHHHS-HHHHHHHHHHHHHHHHHHHHHHHHHHHHHHHHHHGGGHHHHHHHHHHHHHH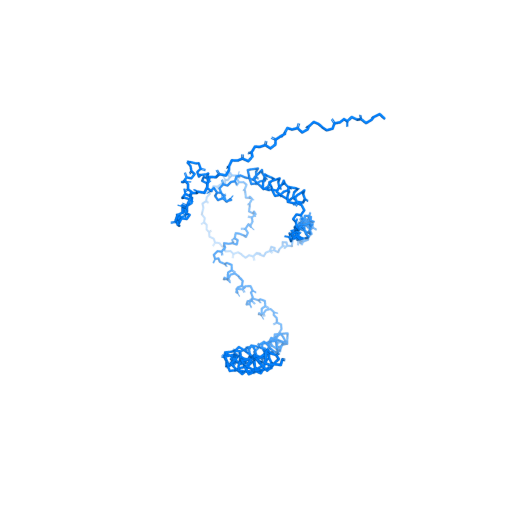HHHHHHHHHHHHTT-